Protein AF-A0A957MA57-F1 (afdb_monomer_lite)

Foldseek 3Di:
DDDDDDDDDDDDDDDDDDPPPPPVPPCQALLRLLLVLLVLLVQLLVCLVVVPLVSVVVSLVVSVVSCVVNLVVLCVAPLVLSLQLVLLSVQLVVQSPDPVRDSVSNNVSSVSNSVSSNVSSVQRVPPHPPCPPVPQQDQDLVSLLVLLVQLLVCLVVVPLVSNVVSLVSNSNRCVNPLVVCCVPPVVLSVLLSVLSSQLVCQSPDVVRNSVSNNVSSVSNNVSSVVVPPPPPCDPVVVCVVVVVLVVQLVVQLVVLCVVCVVVVNNVLNVLLVLLQVLLVVLLVVVVVVVVVVCVVQVPDDCPVVCVVVVVVVVVVVVVVVVVVVVVPPPPPVVVVCCVVCVVVCVVPPPSVVSSNSSSCSSNVD

pLDDT: mean 77.46, std 17.93, range [26.98, 97.0]

Radius of gyration: 32.51 Å; chains: 1; bounding box: 77×71×83 Å

Sequence (365 aa):
MLRRTTIALFLTLTLVLLPRAAVQAQDNGLSDQVRTMALHATEGIEAAEAQDATVIAREVLELEAYWSALEDGVRTQQPAAYLALEEAIDDLADTAAQTPLDVRAVQGAFAHVAAEVNEAAELLASAPATAAGQTDVPQTLPALLQRIDGLYEAAEAADLATSRQAVQAIVLAWPALEGDVAARAPDAYTAIEAHLGQASAAVRGQPVDWHALETSAASLRATIAPLLEVRAYTAFDAAAIILREGLEALLVVAALLTFLRRANHADKQRWVWLGAGVGVLLSIAVAVLLQAIFSQVAAGRNRELIEGVTGLVAAAMLFYVSYWLHSTASLNGWRRYIDTSTTRALARGNLIGLALLAMMAIFRE

Structure (mmCIF, N/CA/C/O backbone):
data_AF-A0A957MA57-F1
#
_entry.id   AF-A0A957MA57-F1
#
loop_
_atom_site.group_PDB
_atom_site.id
_atom_site.type_symbol
_atom_site.label_atom_id
_atom_site.label_alt_id
_atom_site.label_comp_id
_atom_site.label_asym_id
_atom_site.label_entity_id
_atom_site.label_seq_id
_atom_site.pdbx_PDB_ins_code
_atom_site.Cartn_x
_atom_site.Cartn_y
_atom_site.Cartn_z
_atom_site.occupancy
_atom_site.B_iso_or_equiv
_atom_site.auth_seq_id
_atom_site.auth_comp_id
_atom_site.auth_asym_id
_atom_site.auth_atom_id
_atom_site.pdbx_PDB_model_num
ATOM 1 N N . MET A 1 1 ? 0.199 -51.023 -38.717 1.00 37.66 1 MET A N 1
ATOM 2 C CA . MET A 1 1 ? 0.823 -50.010 -37.836 1.00 37.66 1 MET A CA 1
ATOM 3 C C . MET A 1 1 ? 0.003 -48.730 -37.986 1.00 37.66 1 MET A C 1
ATOM 5 O O . MET A 1 1 ? -0.005 -48.184 -39.074 1.00 37.66 1 MET A O 1
ATOM 9 N N . LEU A 1 2 ? -1.009 -48.507 -37.132 1.00 33.62 2 LEU A N 1
ATOM 10 C CA . LEU A 1 2 ? -0.993 -47.557 -35.992 1.00 33.62 2 LEU A CA 1
ATOM 11 C C . LEU A 1 2 ? -0.505 -46.147 -36.385 1.00 33.62 2 LEU A C 1
ATOM 13 O O . LEU A 1 2 ? 0.581 -46.044 -36.930 1.00 33.62 2 LEU A O 1
ATOM 17 N N . ARG A 1 3 ? -1.113 -45.006 -36.041 1.00 37.56 3 ARG A N 1
ATOM 18 C CA . ARG A 1 3 ? -2.370 -44.573 -35.388 1.00 37.56 3 ARG A CA 1
ATOM 19 C C . ARG A 1 3 ? -2.237 -43.030 -35.332 1.00 37.56 3 ARG A C 1
ATOM 21 O O . ARG A 1 3 ? -1.138 -42.584 -35.017 1.00 37.56 3 ARG A O 1
ATOM 28 N N . ARG A 1 4 ? -3.294 -42.249 -35.604 1.00 43.31 4 ARG A N 1
ATOM 29 C CA . ARG A 1 4 ? -3.555 -40.856 -35.127 1.00 43.31 4 ARG A CA 1
ATOM 30 C C . ARG A 1 4 ? -4.833 -40.336 -35.832 1.00 43.31 4 ARG A C 1
ATOM 32 O O . ARG A 1 4 ? -4.759 -40.016 -37.008 1.00 43.31 4 ARG A O 1
ATOM 39 N N . THR A 1 5 ? -6.064 -40.567 -35.348 1.00 43.31 5 THR A N 1
ATOM 40 C CA . THR A 1 5 ? -6.836 -39.778 -34.340 1.00 43.31 5 THR A CA 1
ATOM 41 C C . THR A 1 5 ? -6.773 -38.260 -34.603 1.00 43.31 5 THR A C 1
ATOM 43 O O . THR A 1 5 ? -5.669 -37.745 -34.699 1.00 43.31 5 THR A O 1
ATOM 46 N N . THR A 1 6 ? -7.843 -37.458 -34.707 1.00 38.38 6 THR A N 1
ATOM 47 C CA . THR A 1 6 ? -9.262 -37.611 -34.319 1.00 38.38 6 THR A CA 1
ATOM 48 C C . THR A 1 6 ? -10.071 -36.399 -34.834 1.00 38.38 6 THR A C 1
ATOM 50 O O . THR A 1 6 ? -9.676 -35.268 -34.593 1.00 38.38 6 THR A O 1
ATOM 53 N N . ILE A 1 7 ? -11.184 -36.675 -35.525 1.00 34.59 7 ILE A N 1
ATOM 54 C CA . ILE A 1 7 ? -12.553 -36.150 -35.322 1.00 34.59 7 ILE A CA 1
ATOM 55 C C . ILE A 1 7 ? -12.728 -34.629 -35.121 1.00 34.59 7 ILE A C 1
ATOM 57 O O . ILE A 1 7 ? -12.586 -34.110 -34.020 1.00 34.59 7 ILE A O 1
ATOM 61 N N . ALA A 1 8 ? -13.201 -33.962 -36.179 1.00 32.47 8 ALA A N 1
ATOM 62 C CA . ALA A 1 8 ? -14.018 -32.755 -36.096 1.00 32.47 8 ALA A CA 1
ATOM 63 C C . ALA A 1 8 ? -15.496 -33.182 -36.037 1.00 32.47 8 ALA A C 1
ATOM 65 O O . ALA A 1 8 ? -15.971 -33.850 -36.957 1.00 32.47 8 ALA A O 1
ATOM 66 N N . LEU A 1 9 ? -16.219 -32.832 -34.971 1.00 32.66 9 LEU A N 1
ATOM 67 C CA . LEU A 1 9 ? -17.674 -32.970 -34.925 1.00 32.66 9 LEU A CA 1
ATOM 68 C C . LEU A 1 9 ? -18.302 -31.797 -34.168 1.00 32.66 9 LEU A C 1
ATOM 70 O O . LEU A 1 9 ? -17.869 -31.422 -33.083 1.00 32.66 9 LEU A O 1
ATOM 74 N N . PHE A 1 10 ? -19.321 -31.253 -34.822 1.00 34.00 10 PHE A N 1
ATOM 75 C CA . PHE A 1 10 ? -20.298 -30.263 -34.396 1.00 34.00 10 PHE A CA 1
ATOM 76 C C . PHE A 1 10 ? -20.760 -30.381 -32.939 1.00 34.00 10 PHE A C 1
ATOM 78 O O . PHE A 1 10 ? -21.157 -31.457 -32.497 1.00 34.00 10 PHE A O 1
ATOM 85 N N . LEU A 1 11 ? -20.885 -29.230 -32.272 1.00 26.98 11 LEU A N 1
ATOM 86 C CA . LEU A 1 11 ? -21.896 -29.033 -31.235 1.00 26.98 11 LEU A CA 1
ATOM 87 C C . LEU A 1 11 ? -22.316 -27.558 -31.185 1.00 26.98 11 LEU A C 1
ATOM 89 O O . LEU A 1 11 ? -21.779 -26.733 -30.456 1.00 26.98 11 LEU A O 1
ATOM 93 N N . THR A 1 12 ? -23.294 -27.236 -32.028 1.00 33.59 12 THR A N 1
ATOM 94 C CA . THR A 1 12 ? -24.209 -26.113 -31.835 1.00 33.59 12 THR A CA 1
ATOM 95 C C . THR A 1 12 ? -25.084 -26.435 -30.626 1.00 33.59 12 THR A C 1
ATOM 97 O O . THR A 1 12 ? -25.959 -27.295 -30.724 1.00 33.59 12 THR A O 1
ATOM 100 N N . LEU A 1 13 ? -24.852 -25.771 -29.495 1.00 31.25 13 LEU A N 1
ATOM 101 C CA . LEU A 1 13 ? -25.776 -25.795 -28.365 1.00 31.25 13 LEU A CA 1
ATOM 102 C C . LEU A 1 13 ? -26.466 -24.434 -28.269 1.00 31.25 13 LEU A C 1
ATOM 104 O O . LEU A 1 13 ? -25.947 -23.472 -27.714 1.00 31.25 13 LEU A O 1
ATOM 108 N N . THR A 1 14 ? -27.657 -24.378 -28.856 1.00 35.06 14 THR A N 1
ATOM 109 C CA . THR A 1 14 ? -28.718 -23.430 -28.523 1.00 35.06 14 THR A CA 1
ATOM 110 C C . THR A 1 14 ? -29.036 -23.532 -27.033 1.00 35.06 14 THR A C 1
ATOM 112 O O . THR A 1 14 ? -29.676 -24.494 -26.610 1.00 35.06 14 THR A O 1
ATOM 115 N N . LEU A 1 15 ? -28.626 -22.535 -26.248 1.00 30.52 15 LEU A N 1
ATOM 116 C CA . LEU A 1 15 ? -29.140 -22.325 -24.899 1.00 30.52 15 LEU A CA 1
ATOM 117 C C . LEU A 1 15 ? -30.180 -21.198 -24.940 1.00 30.52 15 LEU A C 1
ATOM 119 O O . LEU A 1 15 ? -29.859 -20.015 -24.945 1.00 30.52 15 LEU A O 1
ATOM 123 N N . VAL A 1 16 ? -31.427 -21.642 -25.102 1.00 37.28 16 VAL A N 1
ATOM 124 C CA . VAL A 1 16 ? -32.691 -21.096 -24.587 1.00 37.28 16 VAL A CA 1
ATOM 125 C C . VAL A 1 16 ? -32.652 -19.633 -24.112 1.00 37.28 16 VAL A C 1
ATOM 127 O O . VAL A 1 16 ? -32.158 -19.325 -23.029 1.00 37.28 16 VAL A O 1
ATOM 130 N N . LEU A 1 17 ? -33.304 -18.755 -24.889 1.00 34.84 17 LEU A N 1
ATOM 131 C CA . LEU A 1 17 ? -33.905 -17.521 -24.381 1.00 34.84 17 LEU A CA 1
ATOM 132 C C . LEU A 1 17 ? -34.898 -17.888 -23.267 1.00 34.84 17 LEU A C 1
ATOM 134 O O . LEU A 1 17 ? -36.033 -18.275 -23.544 1.00 34.84 17 LEU A O 1
ATOM 138 N N . LEU A 1 18 ? -34.484 -17.754 -22.012 1.00 32.62 18 LEU A N 1
ATOM 139 C CA . LEU A 1 18 ? -35.426 -17.545 -20.920 1.00 32.62 18 LEU A CA 1
ATOM 140 C C . LEU A 1 18 ? -35.835 -16.066 -20.934 1.00 32.62 18 LEU A C 1
ATOM 142 O O . LEU A 1 18 ? -34.971 -15.202 -21.123 1.00 32.62 18 LEU A O 1
ATOM 146 N N . PRO A 1 19 ? -37.123 -15.739 -20.742 1.00 32.56 19 PRO A N 1
ATOM 147 C CA . PRO A 1 19 ? -37.515 -14.364 -20.512 1.00 32.56 19 PRO A CA 1
ATOM 148 C C . PRO A 1 19 ? -36.828 -13.924 -19.219 1.00 32.56 19 PRO A C 1
ATOM 150 O O . PRO A 1 19 ? -37.101 -14.464 -18.148 1.00 32.56 19 PRO A O 1
ATOM 153 N N . ARG A 1 20 ? -35.910 -12.956 -19.317 1.00 33.97 20 ARG A N 1
ATOM 154 C CA . ARG A 1 20 ? -35.499 -12.175 -18.152 1.00 33.97 20 ARG A CA 1
ATOM 155 C C . ARG A 1 20 ? -36.756 -11.457 -17.681 1.00 33.97 20 ARG A C 1
ATOM 157 O O . ARG A 1 20 ? -37.100 -10.404 -18.210 1.00 33.97 20 ARG A O 1
ATOM 164 N N . ALA A 1 21 ? -37.465 -12.051 -16.725 1.00 30.83 21 ALA A N 1
ATOM 165 C CA . ALA A 1 21 ? -38.259 -11.260 -15.813 1.00 30.83 21 ALA A CA 1
ATOM 166 C C . ALA A 1 21 ? -37.270 -10.250 -15.237 1.00 30.83 21 ALA A C 1
ATOM 168 O O . ALA A 1 21 ? -36.340 -10.620 -14.521 1.00 30.83 21 ALA A O 1
ATOM 169 N N . ALA A 1 22 ? -37.397 -8.998 -15.665 1.00 33.47 22 ALA A N 1
ATOM 170 C CA . ALA A 1 22 ? -36.798 -7.886 -14.970 1.00 33.47 22 ALA A CA 1
ATOM 171 C C . ALA A 1 22 ? -37.464 -7.865 -13.594 1.00 33.47 22 ALA A C 1
ATOM 173 O O . ALA A 1 22 ? -38.470 -7.196 -13.385 1.00 33.47 22 ALA A O 1
ATOM 174 N N . VAL A 1 23 ? -36.938 -8.665 -12.666 1.00 34.09 23 VAL A N 1
ATOM 175 C CA . VAL A 1 23 ? -36.977 -8.277 -11.269 1.00 34.09 23 VAL A CA 1
ATOM 176 C C . VAL A 1 23 ? -36.181 -6.987 -11.277 1.00 34.09 23 VAL A C 1
ATOM 178 O O . VAL A 1 23 ? -34.975 -6.991 -11.519 1.00 34.09 23 VAL A O 1
ATOM 181 N N . GLN A 1 24 ? -36.896 -5.872 -11.175 1.00 31.20 24 GLN A N 1
ATOM 182 C CA . GLN A 1 24 ? -36.313 -4.622 -10.735 1.00 31.20 24 GLN A CA 1
ATOM 183 C C . GLN A 1 24 ? -35.726 -4.941 -9.361 1.00 31.20 24 GLN A C 1
ATOM 185 O O . GLN A 1 24 ? -36.437 -4.907 -8.361 1.00 31.20 24 GLN A O 1
ATOM 190 N N . ALA A 1 25 ? -34.466 -5.382 -9.329 1.00 32.94 25 ALA A N 1
ATOM 191 C CA . ALA A 1 25 ? -33.675 -5.310 -8.123 1.00 32.94 25 ALA A CA 1
ATOM 192 C C . ALA A 1 25 ? -33.688 -3.826 -7.786 1.00 32.94 25 ALA A C 1
ATOM 194 O O . ALA A 1 25 ? -33.246 -2.992 -8.576 1.00 32.94 25 ALA A O 1
ATOM 195 N N . GLN A 1 26 ? -34.372 -3.495 -6.702 1.00 33.91 26 GLN A N 1
ATOM 196 C CA . GLN A 1 26 ? -34.304 -2.174 -6.132 1.00 33.91 26 GLN A CA 1
ATOM 197 C C . GLN A 1 26 ? -32.817 -1.953 -5.850 1.00 33.91 26 GLN A C 1
ATOM 199 O O . GLN A 1 26 ? -32.232 -2.727 -5.094 1.00 33.91 26 GLN A O 1
ATOM 204 N N . ASP A 1 27 ? -32.183 -1.014 -6.559 1.00 38.75 27 ASP A N 1
ATOM 205 C CA . ASP A 1 27 ? -30.810 -0.587 -6.280 1.00 38.75 27 ASP A CA 1
ATOM 206 C C . ASP A 1 27 ? -30.832 0.057 -4.889 1.00 38.75 27 ASP A C 1
ATOM 208 O O . ASP A 1 27 ? -30.963 1.272 -4.736 1.00 38.75 27 ASP A O 1
ATOM 212 N N . ASN A 1 28 ? -30.823 -0.783 -3.858 1.00 58.09 28 ASN A N 1
ATOM 213 C CA . ASN A 1 28 ? -30.713 -0.376 -2.473 1.00 58.09 28 ASN A CA 1
ATOM 214 C C . ASN A 1 28 ? -29.336 0.279 -2.347 1.00 58.09 28 ASN A C 1
ATOM 216 O O . ASN A 1 28 ? -28.323 -0.344 -2.676 1.00 58.09 28 ASN A O 1
ATOM 220 N N . GLY A 1 29 ? -29.295 1.555 -1.955 1.00 79.12 29 GLY A N 1
ATOM 221 C CA . GLY A 1 29 ? -28.038 2.288 -1.799 1.00 79.12 29 GLY A CA 1
ATOM 222 C C . GLY A 1 29 ? -27.111 1.590 -0.801 1.00 79.12 29 GLY A C 1
ATOM 223 O O . GLY A 1 29 ? -27.560 0.771 -0.002 1.00 79.12 29 GLY A O 1
ATOM 224 N N . LEU A 1 30 ? -25.814 1.915 -0.819 1.00 84.06 30 LEU A N 1
ATOM 225 C CA . LEU A 1 30 ? -24.828 1.297 0.082 1.00 84.06 30 LEU A CA 1
ATOM 226 C C . LEU A 1 30 ? -25.265 1.352 1.563 1.00 84.06 30 LEU A C 1
ATOM 228 O O . LEU A 1 30 ? -25.055 0.392 2.293 1.00 84.06 30 LEU A O 1
ATOM 232 N N . SER A 1 31 ? -25.953 2.420 1.985 1.00 86.50 31 SER A N 1
ATOM 233 C CA . SER A 1 31 ? -26.557 2.539 3.321 1.00 86.50 31 SER A CA 1
ATOM 234 C C . SER A 1 31 ? -27.571 1.437 3.646 1.00 86.50 31 SER A C 1
ATOM 236 O O . SER A 1 31 ? -27.587 0.922 4.760 1.00 86.50 31 SER A O 1
ATOM 238 N N . ASP A 1 32 ? -28.423 1.071 2.689 1.00 86.06 32 ASP A N 1
ATOM 239 C CA . ASP A 1 32 ? -29.456 0.045 2.863 1.00 86.06 32 ASP A CA 1
ATOM 240 C C . ASP A 1 32 ? -28.842 -1.360 2.832 1.00 86.06 32 ASP A C 1
ATOM 242 O O . ASP A 1 32 ? -29.288 -2.256 3.551 1.00 86.06 32 ASP A O 1
ATOM 246 N N . GLN A 1 33 ? -27.785 -1.543 2.033 1.00 89.56 33 GLN A N 1
ATOM 247 C CA . GLN A 1 33 ? -27.014 -2.786 2.007 1.00 89.56 33 GLN A CA 1
ATOM 248 C C . GLN A 1 33 ? -26.315 -3.020 3.351 1.00 89.56 33 GLN A C 1
ATOM 250 O O . GLN A 1 33 ? -26.487 -4.085 3.936 1.00 89.56 33 GLN A O 1
ATOM 255 N N . VAL A 1 34 ? -25.639 -2.002 3.900 1.00 89.94 34 VAL A N 1
ATOM 256 C CA . VAL A 1 34 ? -25.022 -2.070 5.237 1.00 89.94 34 VAL A CA 1
ATOM 257 C C . VAL A 1 34 ? -26.075 -2.341 6.310 1.00 89.94 34 VAL A C 1
ATOM 259 O O . VAL A 1 34 ? -25.906 -3.248 7.116 1.00 89.94 34 VAL A O 1
ATOM 262 N N . ARG A 1 35 ? -27.226 -1.657 6.273 1.00 90.75 35 ARG A N 1
ATOM 263 C CA . ARG A 1 35 ? -28.320 -1.866 7.243 1.00 90.75 35 ARG A CA 1
ATOM 264 C C . ARG A 1 35 ? -28.845 -3.308 7.276 1.00 90.75 35 ARG A C 1
ATOM 266 O O . ARG A 1 35 ? -29.376 -3.733 8.297 1.00 90.75 35 ARG A O 1
ATOM 273 N N . THR A 1 36 ? -28.681 -4.071 6.195 1.00 88.94 36 THR A N 1
ATOM 274 C CA . THR A 1 36 ? -29.081 -5.487 6.146 1.00 88.94 36 THR A CA 1
ATOM 275 C C . THR A 1 36 ? -28.235 -6.351 7.091 1.00 88.94 36 THR A C 1
ATOM 277 O O . THR A 1 36 ? -28.752 -7.311 7.653 1.00 88.94 36 THR A O 1
ATOM 280 N N . MET A 1 37 ? -26.984 -5.971 7.371 1.00 92.25 37 MET A N 1
ATOM 281 C CA . MET A 1 37 ? -26.120 -6.682 8.326 1.00 92.25 37 MET A CA 1
ATOM 282 C C . MET A 1 37 ? -26.657 -6.632 9.766 1.00 92.25 37 MET A C 1
ATOM 284 O O . MET A 1 37 ? -26.433 -7.558 10.541 1.00 92.25 37 MET A O 1
ATOM 288 N N . ALA A 1 38 ? -27.427 -5.597 10.128 1.00 88.19 38 ALA A N 1
ATOM 289 C CA . ALA A 1 38 ? -28.010 -5.480 11.466 1.00 88.19 38 ALA A CA 1
ATOM 290 C C . ALA A 1 38 ? -29.013 -6.607 11.763 1.00 88.19 38 ALA A C 1
ATOM 292 O O . ALA A 1 38 ? -29.229 -6.942 12.929 1.00 88.19 38 ALA A O 1
ATOM 293 N N . LEU A 1 39 ? -29.607 -7.205 10.721 1.00 88.44 39 LEU A N 1
ATOM 294 C CA . LEU A 1 39 ? -30.473 -8.372 10.863 1.00 88.44 39 LEU A CA 1
ATOM 295 C C . LEU A 1 39 ? -29.680 -9.567 11.400 1.00 88.44 39 LEU A C 1
ATOM 297 O O . LEU A 1 39 ? -30.039 -10.091 12.448 1.00 88.44 39 LEU A O 1
ATOM 301 N N . HIS A 1 40 ? -28.569 -9.920 10.749 1.00 89.12 40 HIS A N 1
ATOM 302 C CA . HIS A 1 40 ? -27.690 -11.015 11.176 1.00 89.12 40 HIS A CA 1
ATOM 303 C C . HIS A 1 40 ? -27.131 -10.791 12.581 1.00 89.12 40 HIS A C 1
ATOM 305 O O . HIS A 1 40 ? -27.115 -11.701 13.406 1.00 89.12 40 HIS A O 1
ATOM 311 N N . ALA A 1 41 ? -26.751 -9.551 12.902 1.00 90.50 41 ALA A N 1
ATOM 312 C CA . ALA A 1 41 ? -26.318 -9.216 14.253 1.00 90.50 41 ALA A CA 1
ATOM 313 C C . ALA A 1 41 ? -27.436 -9.446 15.289 1.00 90.50 41 ALA A C 1
ATOM 315 O O . ALA A 1 41 ? -27.185 -9.999 16.356 1.00 90.50 41 ALA A O 1
ATOM 316 N N . THR A 1 42 ? -28.683 -9.090 14.967 1.00 91.25 42 THR A N 1
ATOM 317 C CA . THR A 1 42 ? -29.834 -9.312 15.859 1.00 91.25 42 THR A CA 1
ATOM 318 C C . THR A 1 42 ? -30.161 -10.801 16.010 1.00 91.25 42 THR A C 1
ATOM 320 O O . THR A 1 42 ? -30.361 -11.268 17.130 1.00 91.25 42 THR A O 1
ATOM 323 N N . GLU A 1 43 ? -30.153 -11.564 14.915 1.00 90.12 43 GLU A N 1
ATOM 324 C CA . GLU A 1 43 ? -30.344 -13.022 14.939 1.00 90.12 43 GLU A CA 1
ATOM 325 C C . GLU A 1 43 ? -29.239 -13.719 15.753 1.00 90.12 43 GLU A C 1
ATOM 327 O O . GLU A 1 43 ? -29.514 -14.650 16.512 1.00 90.12 43 GLU A O 1
ATOM 332 N N . GLY A 1 44 ? -28.005 -13.213 15.687 1.00 90.12 44 GLY A N 1
ATOM 333 C CA . GLY A 1 44 ? -26.884 -13.661 16.511 1.00 90.12 44 GLY A CA 1
ATOM 334 C C . GLY A 1 44 ? -27.085 -13.412 18.010 1.00 90.12 44 GLY A C 1
ATOM 335 O O . GLY A 1 44 ? -26.780 -14.287 18.826 1.00 90.12 44 GLY A O 1
ATOM 336 N N . ILE A 1 45 ? -27.658 -12.262 18.393 1.00 90.81 45 ILE A N 1
ATOM 337 C CA . ILE A 1 45 ? -28.028 -11.967 19.792 1.00 90.81 45 ILE A CA 1
ATOM 338 C C . ILE A 1 45 ? -29.056 -12.986 20.292 1.00 90.81 45 ILE A C 1
ATOM 340 O O . ILE A 1 45 ? -28.861 -13.580 21.356 1.00 90.81 45 ILE A O 1
ATOM 344 N N . GLU A 1 46 ? -30.120 -13.227 19.519 1.00 91.94 46 GLU A N 1
A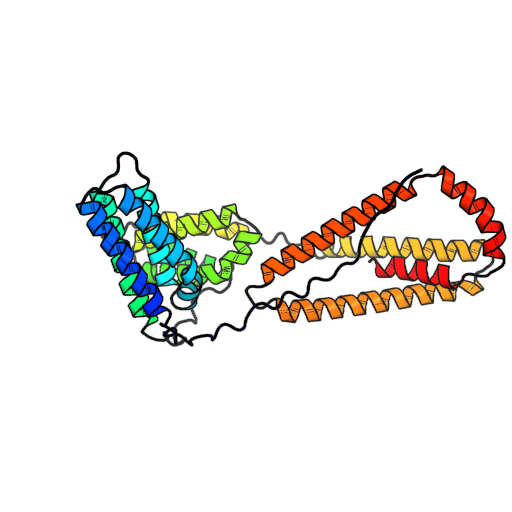TOM 345 C CA . GLU A 1 46 ? -31.172 -14.194 19.866 1.00 91.94 46 GLU A CA 1
ATOM 346 C C . GLU A 1 46 ? -30.617 -15.623 19.973 1.00 91.94 46 GLU A C 1
ATOM 348 O O . GLU A 1 46 ? -30.928 -16.359 20.913 1.00 91.94 46 GLU A O 1
ATOM 353 N N . ALA A 1 47 ? -29.736 -16.014 19.050 1.00 90.88 47 ALA A N 1
ATOM 354 C CA . ALA A 1 47 ? -29.062 -17.307 19.077 1.00 90.88 47 ALA A CA 1
ATOM 355 C C . ALA A 1 47 ? -28.192 -17.480 20.326 1.00 90.88 47 ALA A C 1
ATOM 357 O O . ALA A 1 47 ? -28.186 -18.548 20.948 1.00 90.88 47 ALA A O 1
ATOM 358 N N . ALA A 1 48 ? -27.491 -16.423 20.733 1.00 89.81 48 ALA A N 1
ATOM 359 C CA . ALA A 1 48 ? -26.715 -16.428 21.957 1.00 89.81 48 ALA A CA 1
ATOM 360 C C . ALA A 1 48 ? -27.616 -16.493 23.203 1.00 89.81 48 ALA A C 1
ATOM 362 O O . ALA A 1 48 ? -27.326 -17.263 24.117 1.00 89.81 48 ALA A O 1
ATOM 363 N N . GLU A 1 49 ? -28.766 -15.810 23.227 1.00 90.06 49 GLU A N 1
ATOM 364 C CA . GLU A 1 49 ? -29.772 -15.987 24.293 1.00 90.06 49 GLU A CA 1
ATOM 365 C C . GLU A 1 49 ? -30.281 -17.431 24.391 1.00 90.06 49 GLU A C 1
ATOM 367 O O . GLU A 1 49 ? -30.431 -17.967 25.493 1.00 90.06 49 GLU A O 1
ATOM 372 N N . ALA A 1 50 ? -30.482 -18.083 23.245 1.00 91.50 50 ALA A N 1
ATOM 373 C CA . ALA A 1 50 ? -30.886 -19.482 23.153 1.00 91.50 50 ALA A CA 1
ATOM 374 C C . ALA A 1 50 ? -29.745 -20.485 23.427 1.00 91.50 50 ALA A C 1
ATOM 376 O O . ALA A 1 50 ? -30.005 -21.686 23.513 1.00 91.50 50 ALA A O 1
ATOM 377 N N . GLN A 1 51 ? -28.503 -20.011 23.589 1.00 89.94 51 GLN A N 1
ATOM 378 C CA . GLN A 1 51 ? -27.288 -20.827 23.707 1.00 89.94 51 GLN A CA 1
ATOM 379 C C . GLN A 1 51 ? -27.066 -21.774 22.514 1.00 89.94 51 GLN A C 1
ATOM 381 O O . GLN A 1 51 ? -26.504 -22.863 22.665 1.00 89.94 51 GLN A O 1
ATOM 386 N N . ASP A 1 52 ? -27.493 -21.367 21.317 1.00 90.69 52 ASP A N 1
ATOM 387 C CA . ASP A 1 52 ? -27.330 -22.152 20.097 1.00 90.69 52 ASP A CA 1
ATOM 388 C C . ASP A 1 52 ? -26.001 -21.824 19.407 1.00 90.69 52 ASP A C 1
ATOM 390 O O . ASP A 1 52 ? -25.901 -20.949 18.547 1.00 90.69 52 ASP A O 1
ATOM 394 N N . ALA A 1 53 ? -24.960 -22.576 19.768 1.00 87.00 53 ALA A N 1
ATOM 395 C CA . ALA A 1 53 ? -23.625 -22.420 19.196 1.00 87.00 53 ALA A CA 1
ATOM 396 C C . ALA A 1 53 ? -23.577 -22.616 17.669 1.00 87.00 53 ALA A C 1
ATOM 398 O O . ALA A 1 53 ? -22.688 -22.075 17.014 1.00 87.00 53 ALA A O 1
ATOM 399 N N . THR A 1 54 ? -24.508 -23.383 17.088 1.00 89.75 54 THR A N 1
ATOM 400 C CA . THR A 1 54 ? -24.517 -23.618 15.637 1.00 89.75 54 THR A CA 1
ATOM 401 C C . THR A 1 54 ? -25.035 -22.410 14.876 1.00 89.75 54 THR A C 1
ATOM 403 O O . THR A 1 54 ? -24.476 -22.059 13.838 1.00 89.75 54 THR A O 1
ATOM 406 N N . VAL A 1 55 ? -26.060 -21.751 15.416 1.00 91.06 55 VAL A N 1
ATOM 407 C CA . VAL A 1 55 ? -26.611 -20.529 14.829 1.00 91.06 55 VAL A CA 1
ATOM 408 C C . VAL A 1 55 ? -25.652 -19.361 15.042 1.00 91.06 55 VAL A C 1
ATOM 410 O O . VAL A 1 55 ? -25.380 -18.653 14.083 1.00 91.06 55 VAL A O 1
ATOM 413 N N . ILE A 1 56 ? -25.034 -19.228 16.223 1.00 89.75 56 ILE A N 1
ATOM 414 C CA . ILE A 1 56 ? -23.983 -18.221 16.473 1.00 89.75 56 ILE A CA 1
ATOM 415 C C . ILE A 1 56 ? -22.883 -18.306 15.408 1.00 89.75 56 ILE A C 1
ATOM 417 O O . ILE A 1 56 ? -22.573 -17.311 14.762 1.00 89.75 56 ILE A O 1
ATOM 421 N N . ALA A 1 57 ? -22.321 -19.499 15.187 1.00 89.50 57 ALA A N 1
ATOM 422 C CA . ALA A 1 57 ? -21.250 -19.684 14.209 1.00 89.50 57 ALA A CA 1
ATOM 423 C C . ALA A 1 57 ? -21.698 -19.371 12.772 1.00 89.50 57 ALA A C 1
ATOM 425 O O . ALA A 1 57 ? -20.907 -18.868 11.978 1.00 89.50 57 AL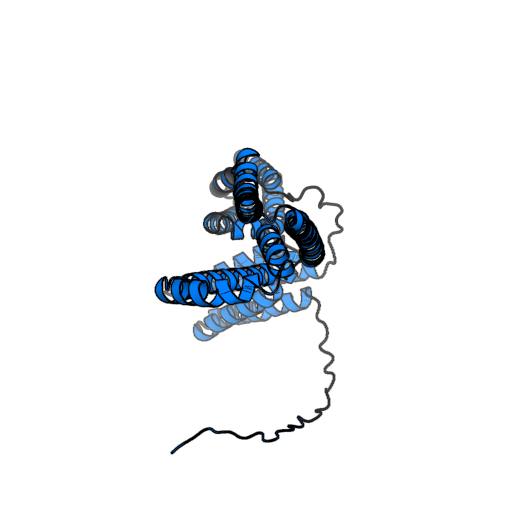A A O 1
ATOM 426 N N . ARG A 1 58 ? -22.961 -19.659 12.429 1.00 92.44 58 ARG A N 1
ATOM 427 C CA . ARG A 1 58 ? -23.527 -19.304 11.124 1.00 92.44 58 ARG A CA 1
ATOM 428 C C . ARG A 1 58 ? -23.625 -17.789 10.954 1.00 92.44 58 ARG A C 1
ATOM 430 O O . ARG A 1 58 ? -23.174 -17.293 9.931 1.00 92.44 58 ARG A O 1
ATOM 437 N N . GLU A 1 59 ? -24.176 -17.077 11.935 1.00 92.00 59 GLU A N 1
ATOM 438 C CA . GLU A 1 59 ? -24.366 -15.624 11.830 1.00 92.00 59 GLU A CA 1
ATOM 439 C C . GLU A 1 59 ? -23.036 -14.868 11.748 1.00 92.00 59 GLU A C 1
ATOM 441 O O . GLU A 1 59 ? -22.938 -13.903 10.997 1.00 92.00 59 GLU A O 1
ATOM 446 N N . VAL A 1 60 ? -21.989 -15.332 12.444 1.00 91.19 60 VAL A N 1
ATOM 447 C CA . VAL A 1 60 ? -20.631 -14.767 12.304 1.00 91.19 60 VAL A CA 1
ATOM 448 C C . VAL A 1 60 ? -20.129 -14.900 10.862 1.00 91.19 60 VAL A C 1
ATOM 450 O O . VAL A 1 60 ? -19.729 -13.909 10.258 1.00 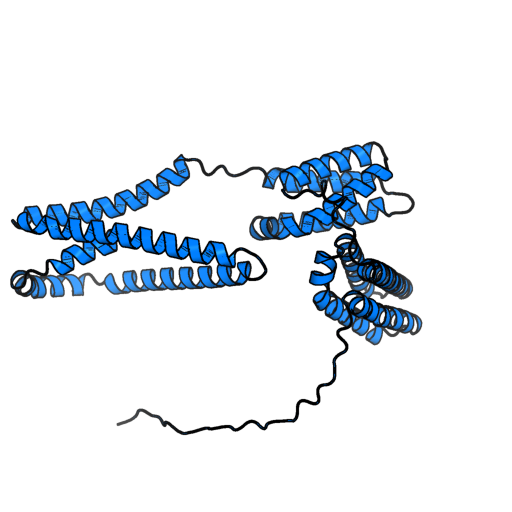91.19 60 VAL A O 1
ATOM 453 N N . LEU A 1 61 ? -20.220 -16.098 10.275 1.00 90.06 61 LEU A N 1
ATOM 454 C CA . LEU A 1 61 ? -19.781 -16.337 8.895 1.00 90.06 61 LEU A CA 1
ATOM 455 C C . LEU A 1 61 ? -20.592 -15.535 7.870 1.00 90.06 61 LEU A C 1
ATOM 457 O O . LEU A 1 61 ? -20.048 -15.078 6.864 1.00 90.06 61 LEU A O 1
ATOM 461 N N . GLU A 1 62 ? -21.900 -15.391 8.087 1.00 89.38 62 GLU A N 1
ATOM 462 C CA . GLU A 1 62 ? -22.749 -14.588 7.209 1.00 89.38 62 GLU A CA 1
ATOM 463 C C . GLU A 1 62 ? -22.392 -13.100 7.316 1.00 89.38 62 GLU A C 1
ATOM 465 O O . GLU A 1 62 ? -22.240 -12.451 6.280 1.00 89.38 62 GLU A O 1
ATOM 470 N N . LEU A 1 63 ? -22.159 -12.576 8.524 1.00 90.88 63 LEU A N 1
ATOM 471 C CA . LEU A 1 63 ? -21.700 -11.199 8.732 1.00 90.88 63 LEU A CA 1
ATOM 472 C C . LEU A 1 63 ? -20.377 -10.909 8.017 1.00 90.88 63 LEU A C 1
ATOM 474 O O . LEU A 1 63 ? -20.314 -9.929 7.276 1.00 90.88 63 LEU A O 1
ATOM 478 N N . GLU A 1 64 ? -19.362 -11.763 8.171 1.00 86.19 64 GLU A N 1
ATOM 479 C CA . GLU A 1 64 ? -18.073 -11.628 7.473 1.00 86.19 64 GLU A CA 1
ATOM 480 C C . GLU A 1 64 ? -18.251 -11.636 5.946 1.00 86.19 64 GLU A C 1
ATOM 482 O O . GLU A 1 64 ? -17.669 -10.820 5.227 1.00 86.19 64 GLU A O 1
ATOM 487 N N . ALA A 1 65 ? -19.101 -12.529 5.428 1.00 84.06 65 ALA A N 1
ATOM 488 C CA . ALA A 1 65 ? -19.356 -12.633 3.995 1.00 84.06 65 ALA A CA 1
ATOM 489 C C . ALA A 1 65 ? -20.074 -11.395 3.431 1.00 84.06 65 ALA A C 1
ATOM 491 O O . ALA A 1 65 ? -19.727 -10.922 2.345 1.00 84.06 65 ALA A O 1
ATOM 492 N N . TYR A 1 66 ? -21.068 -10.862 4.150 1.00 87.38 66 TYR A N 1
ATOM 493 C CA . TYR A 1 66 ? -21.732 -9.614 3.771 1.00 87.38 66 TYR A CA 1
ATOM 494 C C . TYR A 1 66 ? -20.777 -8.429 3.860 1.00 87.38 66 TYR A C 1
ATOM 496 O O . TYR A 1 66 ? -20.751 -7.602 2.949 1.00 87.38 66 TYR A O 1
ATOM 504 N N . TRP A 1 67 ? -19.981 -8.361 4.924 1.00 90.12 67 TRP A N 1
ATOM 505 C CA . TRP A 1 67 ? -19.025 -7.287 5.132 1.00 90.12 67 TRP A CA 1
ATOM 506 C C . TRP A 1 67 ? -17.981 -7.224 4.023 1.00 90.12 67 TRP A C 1
ATOM 508 O O . TRP A 1 67 ? -17.841 -6.180 3.391 1.00 90.12 67 TRP A O 1
ATOM 518 N N . SER A 1 68 ? -17.367 -8.357 3.676 1.00 81.00 68 SER A N 1
ATOM 519 C CA . SER A 1 68 ? -16.375 -8.445 2.598 1.00 81.00 68 SER A CA 1
ATOM 520 C C . SER A 1 68 ? -16.905 -7.950 1.243 1.00 81.00 68 SER A C 1
ATOM 522 O O . SER A 1 68 ? -16.168 -7.397 0.426 1.00 81.00 68 SER A O 1
ATOM 524 N N . ALA A 1 69 ? -18.209 -8.095 0.984 1.00 82.94 69 ALA A N 1
ATOM 525 C CA . ALA A 1 69 ? -18.828 -7.581 -0.238 1.00 82.94 69 ALA A CA 1
ATOM 526 C C . ALA A 1 69 ? -19.033 -6.052 -0.230 1.00 82.94 69 ALA A C 1
ATOM 528 O O . ALA A 1 69 ? -19.153 -5.444 -1.298 1.00 82.94 69 ALA A O 1
ATOM 529 N N . LEU A 1 70 ? -19.107 -5.434 0.951 1.00 87.69 70 LEU A N 1
ATOM 530 C CA . LEU A 1 70 ? -19.456 -4.024 1.149 1.00 87.69 70 LEU A CA 1
ATOM 531 C C . LEU A 1 70 ? -18.264 -3.153 1.565 1.00 87.69 70 LEU A C 1
ATOM 533 O O . LEU A 1 70 ? -18.302 -1.940 1.326 1.00 87.69 70 LEU A O 1
ATOM 537 N N . GLU A 1 71 ? -17.220 -3.752 2.143 1.00 79.50 71 GLU A N 1
ATOM 538 C CA . GLU A 1 71 ? -16.104 -3.076 2.811 1.00 79.50 71 GLU A CA 1
ATOM 539 C C . GLU A 1 71 ? -15.475 -1.982 1.942 1.00 79.50 71 GLU A C 1
ATOM 541 O O . GLU A 1 71 ? -15.289 -0.859 2.398 1.00 79.50 71 GLU A O 1
ATOM 546 N N . ASP A 1 72 ? -15.259 -2.249 0.652 1.00 74.38 72 ASP A N 1
ATOM 547 C CA . ASP A 1 72 ? -14.657 -1.316 -0.302 1.00 74.38 72 ASP A CA 1
ATOM 548 C C . ASP A 1 72 ? -15.497 -0.042 -0.459 1.00 74.38 72 ASP A C 1
ATOM 550 O O . ASP A 1 72 ? -14.985 1.081 -0.545 1.00 74.38 72 ASP A O 1
ATOM 554 N N . GLY A 1 73 ? -16.818 -0.222 -0.541 1.00 76.25 73 GLY A N 1
ATOM 555 C CA . GLY A 1 73 ? -17.771 0.863 -0.716 1.00 76.25 73 GLY A CA 1
ATOM 556 C C . GLY A 1 73 ? -17.837 1.733 0.530 1.00 76.25 73 GLY A C 1
ATOM 557 O O . GLY A 1 73 ? -17.823 2.964 0.422 1.00 76.25 73 GLY A O 1
ATOM 558 N N . VAL A 1 74 ? -17.870 1.095 1.704 1.00 79.12 74 VAL A N 1
ATOM 559 C CA . VAL A 1 74 ? -17.886 1.787 2.997 1.00 79.12 74 VAL A CA 1
ATOM 560 C C . VAL A 1 74 ? -16.556 2.498 3.225 1.00 79.12 74 VAL A C 1
ATOM 562 O O . VAL A 1 74 ? -16.565 3.693 3.505 1.00 79.12 74 VAL A O 1
ATOM 565 N N . ARG A 1 75 ? -15.422 1.836 2.975 1.00 78.75 75 ARG A N 1
ATOM 566 C CA . ARG A 1 75 ? -14.065 2.403 3.050 1.00 78.75 75 ARG A CA 1
ATOM 567 C C . ARG A 1 75 ? -13.922 3.646 2.183 1.00 78.75 75 ARG A C 1
ATOM 569 O O . ARG A 1 75 ? -13.326 4.627 2.608 1.00 78.75 75 ARG A O 1
ATOM 576 N N . THR A 1 76 ? -14.511 3.636 0.990 1.00 69.94 76 THR A N 1
ATOM 577 C CA . THR A 1 76 ? -14.440 4.773 0.062 1.00 69.94 76 THR A CA 1
ATOM 578 C C . THR A 1 76 ? -15.273 5.972 0.527 1.00 69.94 76 THR A C 1
ATOM 580 O O . THR A 1 76 ? -14.855 7.116 0.347 1.00 69.94 76 THR A O 1
ATOM 583 N N . GLN A 1 77 ? -16.466 5.743 1.084 1.00 75.06 77 GLN A N 1
ATOM 584 C CA . GLN A 1 77 ? -17.409 6.823 1.412 1.00 75.06 77 GLN A CA 1
ATOM 585 C C . GLN A 1 77 ? -17.298 7.310 2.860 1.00 75.06 77 GLN A C 1
ATOM 587 O O . GLN A 1 77 ? -17.452 8.502 3.118 1.00 75.06 77 GLN A O 1
ATOM 592 N N . GLN A 1 78 ? -17.049 6.395 3.792 1.00 74.56 78 GLN A N 1
ATOM 593 C CA . GLN A 1 78 ? -17.009 6.621 5.234 1.00 74.56 78 GLN A CA 1
ATOM 594 C C . GLN A 1 78 ? -15.877 5.785 5.867 1.00 74.56 78 GLN A C 1
ATOM 596 O O . GLN A 1 78 ? -16.148 4.783 6.529 1.00 74.56 78 GLN A O 1
ATOM 601 N N . PRO A 1 79 ? -14.595 6.176 5.717 1.00 69.44 79 PRO A N 1
ATOM 602 C CA . PRO A 1 79 ? -13.489 5.330 6.172 1.00 69.44 79 PRO A CA 1
ATOM 603 C C . PRO A 1 79 ? -13.422 5.166 7.703 1.00 69.44 79 PRO A C 1
ATOM 605 O O . PRO A 1 79 ? -12.933 4.153 8.189 1.00 69.44 79 PRO A O 1
ATOM 608 N N . ALA A 1 80 ? -13.968 6.115 8.474 1.00 69.88 80 ALA A N 1
ATOM 609 C CA . ALA A 1 80 ? -14.113 5.958 9.924 1.00 69.88 80 ALA A CA 1
ATOM 610 C C . ALA A 1 80 ? -15.133 4.865 10.294 1.00 69.88 80 ALA A C 1
ATOM 612 O O . ALA A 1 80 ? -14.885 4.087 11.208 1.00 69.88 80 ALA A O 1
ATOM 613 N N . ALA A 1 81 ? -16.246 4.783 9.556 1.00 78.44 81 ALA A N 1
ATOM 614 C CA . ALA A 1 81 ? -17.243 3.731 9.740 1.00 78.44 81 ALA A CA 1
ATOM 615 C C . ALA A 1 81 ? -16.715 2.366 9.277 1.00 78.44 81 ALA A C 1
ATOM 617 O O . ALA A 1 81 ? -17.057 1.352 9.871 1.00 78.44 81 ALA A O 1
ATOM 618 N N . TYR A 1 82 ? -15.855 2.347 8.250 1.00 80.88 82 TYR A N 1
ATOM 619 C CA . TYR A 1 82 ? -15.167 1.132 7.813 1.00 80.88 82 TYR A CA 1
ATOM 620 C C . TYR A 1 82 ? -14.337 0.508 8.936 1.00 80.88 82 TYR A C 1
ATOM 622 O O . TYR A 1 82 ? -14.564 -0.648 9.259 1.00 80.88 82 TYR A O 1
ATOM 630 N N . LEU A 1 83 ? -13.446 1.272 9.577 1.00 77.25 83 LEU A N 1
ATOM 631 C CA . LEU A 1 83 ? -12.623 0.711 10.654 1.00 77.25 83 LEU A CA 1
ATOM 632 C C . LEU A 1 83 ? -13.439 0.267 11.866 1.00 77.25 83 LEU A C 1
ATOM 634 O O . LEU A 1 83 ? -13.123 -0.752 12.464 1.00 77.25 83 LEU A O 1
ATOM 638 N N . ALA A 1 84 ? -14.471 1.026 12.238 1.00 79.44 84 ALA A N 1
ATOM 639 C CA . ALA A 1 84 ? -15.297 0.664 13.383 1.00 79.44 84 ALA A CA 1
ATOM 640 C C . ALA A 1 84 ? -16.078 -0.640 13.140 1.00 79.44 84 ALA A C 1
ATOM 642 O O . ALA A 1 84 ? -16.198 -1.455 14.050 1.00 79.44 84 ALA A O 1
ATOM 643 N N . LEU A 1 85 ? -16.556 -0.853 11.909 1.00 87.12 85 LEU A N 1
ATOM 644 C CA . LEU A 1 85 ? -17.196 -2.103 11.503 1.00 87.12 85 LEU A CA 1
ATOM 645 C C . LEU A 1 85 ? -16.214 -3.271 11.422 1.00 87.12 85 LEU A C 1
ATOM 647 O O . LEU A 1 85 ? -16.548 -4.340 11.922 1.00 87.12 85 LEU A O 1
ATOM 651 N N . GLU A 1 86 ? -15.034 -3.063 10.834 1.00 83.25 86 GLU A N 1
ATOM 652 C CA . GLU A 1 86 ? -13.968 -4.073 10.767 1.00 83.25 86 GLU A CA 1
ATOM 653 C C . GLU A 1 86 ? -13.625 -4.579 12.175 1.00 83.25 86 GLU A C 1
ATOM 655 O O . GLU A 1 86 ? -13.758 -5.764 12.461 1.00 83.25 86 GLU A O 1
ATOM 660 N N . GLU A 1 87 ? -13.308 -3.659 13.090 1.00 84.44 87 GLU A N 1
ATOM 661 C CA . GLU A 1 87 ? -12.944 -3.976 14.475 1.00 84.44 87 GLU A CA 1
ATOM 662 C C . GLU A 1 87 ? -14.070 -4.706 15.215 1.00 84.44 87 GLU A C 1
ATOM 664 O O . GLU A 1 87 ? -13.820 -5.698 15.892 1.00 84.44 87 GLU A O 1
ATOM 669 N N . ALA A 1 88 ? -15.322 -4.264 15.062 1.00 89.19 88 ALA A N 1
ATOM 670 C CA . ALA A 1 88 ? -16.451 -4.908 15.727 1.00 89.19 88 ALA A CA 1
ATOM 671 C C . ALA A 1 88 ? -16.709 -6.336 15.212 1.00 89.19 88 ALA A C 1
ATOM 673 O O . ALA A 1 88 ? -17.123 -7.202 15.988 1.00 89.19 88 ALA A O 1
ATOM 674 N N . ILE A 1 89 ? -16.507 -6.581 13.913 1.00 90.31 89 ILE A N 1
ATOM 675 C CA . ILE A 1 89 ? -16.697 -7.897 13.291 1.00 90.31 89 ILE A CA 1
ATOM 676 C C . ILE A 1 89 ? -15.553 -8.840 13.674 1.00 90.31 89 ILE A C 1
ATOM 678 O O . ILE A 1 89 ? -15.830 -9.979 14.057 1.00 90.31 89 ILE A O 1
ATOM 682 N N . ASP A 1 90 ? -14.311 -8.359 13.664 1.00 83.94 90 ASP A N 1
ATOM 683 C CA . ASP A 1 90 ? -13.141 -9.120 14.111 1.00 83.94 90 ASP A CA 1
ATOM 684 C C . ASP A 1 90 ? -13.261 -9.509 15.593 1.00 83.94 90 ASP A C 1
ATOM 686 O O . ASP A 1 90 ? -13.135 -10.686 15.945 1.00 83.94 90 ASP A O 1
ATOM 690 N N . ASP A 1 91 ? -13.614 -8.556 16.465 1.00 85.12 91 ASP A N 1
ATOM 691 C CA . ASP A 1 91 ? -13.834 -8.809 17.895 1.00 85.12 91 ASP A CA 1
ATOM 692 C C . ASP A 1 91 ? -14.945 -9.847 18.128 1.00 85.12 91 ASP A C 1
ATOM 694 O O . ASP A 1 91 ? -14.858 -10.686 19.037 1.00 85.12 91 ASP A O 1
ATOM 698 N N . LEU A 1 92 ? -16.008 -9.812 17.317 1.00 93.25 92 LEU A N 1
ATOM 699 C CA . LEU A 1 92 ? -17.081 -10.802 17.356 1.00 93.25 92 LEU A CA 1
ATOM 700 C C . LEU A 1 92 ? -16.576 -12.191 16.954 1.00 93.25 92 LEU A C 1
ATOM 702 O O . LEU A 1 92 ? -16.870 -13.159 17.665 1.00 93.25 92 LEU A O 1
ATOM 706 N N . ALA A 1 93 ? -15.834 -12.297 15.853 1.00 88.75 93 ALA A N 1
ATOM 707 C CA . ALA A 1 93 ? -15.285 -13.561 15.373 1.00 88.75 93 ALA A CA 1
ATOM 708 C C . ALA A 1 93 ? -14.344 -14.189 16.414 1.00 88.75 93 ALA A C 1
ATOM 710 O O . ALA A 1 93 ? -14.508 -15.360 16.781 1.00 88.75 93 ALA A O 1
ATOM 711 N N . ASP A 1 94 ? -13.441 -13.388 16.982 1.00 85.69 94 ASP A N 1
ATOM 712 C CA . ASP A 1 94 ? -12.520 -13.807 18.038 1.00 85.69 94 ASP A CA 1
ATOM 713 C C . ASP A 1 94 ? -13.265 -14.256 19.297 1.00 85.69 94 ASP A C 1
ATOM 715 O O . ASP A 1 94 ? -12.958 -15.305 19.875 1.00 85.69 94 ASP A O 1
ATOM 719 N N . THR A 1 95 ? -14.282 -13.500 19.718 1.00 89.44 95 THR A N 1
ATOM 720 C CA . THR A 1 95 ? -15.099 -13.829 20.894 1.00 89.44 95 THR A CA 1
ATOM 721 C C . THR A 1 95 ? -15.891 -15.122 20.689 1.00 89.44 95 THR A C 1
ATOM 723 O O . THR A 1 95 ? -15.948 -15.964 21.590 1.00 89.44 95 THR A O 1
ATOM 726 N N . ALA A 1 96 ? -16.465 -15.323 19.501 1.00 89.62 96 ALA A N 1
ATOM 727 C CA . ALA A 1 96 ? -17.216 -16.526 19.153 1.00 89.62 96 ALA A CA 1
ATOM 728 C C . ALA A 1 96 ? -16.324 -17.773 19.008 1.00 89.62 96 ALA A C 1
ATOM 730 O O . ALA A 1 96 ? -16.796 -18.894 19.217 1.00 89.62 96 ALA A O 1
ATOM 731 N N . ALA A 1 97 ? -15.035 -17.600 18.701 1.00 88.06 97 ALA A N 1
ATOM 732 C CA . ALA A 1 97 ? -14.065 -18.689 18.588 1.00 88.06 97 ALA A CA 1
ATOM 733 C C . ALA A 1 97 ? -13.533 -19.200 19.946 1.00 88.06 97 ALA A C 1
ATOM 735 O O . ALA A 1 97 ? -12.887 -20.256 20.006 1.00 88.06 97 ALA A O 1
ATOM 736 N N . GLN A 1 98 ? -13.789 -18.490 21.052 1.00 87.25 98 GLN A N 1
ATOM 737 C CA . GLN A 1 98 ? -13.270 -18.868 22.369 1.00 87.25 98 GLN A CA 1
ATOM 738 C C . GLN A 1 98 ? -13.854 -20.196 22.869 1.00 87.25 98 GLN A C 1
ATOM 740 O O . GLN A 1 98 ? -15.043 -20.488 22.750 1.00 87.25 98 GLN A O 1
ATOM 745 N N . THR A 1 99 ? -12.997 -21.016 23.487 1.00 86.25 99 THR A N 1
ATOM 746 C CA . THR A 1 99 ? -13.393 -22.277 24.126 1.00 86.25 99 THR A CA 1
ATOM 747 C C . THR A 1 99 ? -12.949 -22.272 25.595 1.00 86.25 99 THR A C 1
ATOM 749 O O . THR A 1 99 ? -11.743 -22.283 25.852 1.00 86.25 99 THR A O 1
ATOM 752 N N . PRO A 1 100 ? -13.871 -22.312 26.579 1.00 85.25 100 PRO A N 1
ATOM 753 C CA . PRO A 1 100 ? -15.326 -22.435 26.443 1.00 85.25 100 PRO A CA 1
ATOM 754 C C . PRO A 1 100 ? -15.992 -21.147 25.935 1.00 85.25 100 PRO A C 1
ATOM 756 O O . PRO A 1 100 ? -15.515 -20.054 26.219 1.00 85.25 100 PRO A O 1
ATOM 759 N N . LEU A 1 101 ? -17.115 -21.299 25.231 1.00 86.50 101 LEU A N 1
ATOM 760 C CA . LEU A 1 101 ? -17.887 -20.182 24.689 1.00 86.50 101 LEU A CA 1
ATOM 761 C C . LEU A 1 101 ? -18.472 -19.324 25.823 1.00 86.50 101 LEU A C 1
ATOM 763 O O . LEU A 1 101 ? -19.277 -19.818 26.621 1.00 86.50 101 LEU A O 1
ATOM 767 N N . ASP A 1 102 ? -18.108 -18.041 25.876 1.00 89.69 102 ASP A N 1
ATOM 768 C CA . ASP A 1 102 ? -18.745 -17.065 26.763 1.00 89.69 102 ASP A CA 1
ATOM 769 C C . ASP A 1 102 ? -19.939 -16.419 26.057 1.00 89.69 102 ASP A C 1
ATOM 771 O O . ASP A 1 102 ? -19.826 -15.445 25.315 1.00 89.69 102 ASP A O 1
ATOM 775 N N . VAL A 1 103 ? -21.118 -16.971 26.327 1.00 87.31 103 VAL A N 1
ATOM 776 C CA . VAL A 1 103 ? -22.381 -16.533 25.727 1.00 87.31 103 VAL A CA 1
ATOM 777 C C . VAL A 1 103 ? -22.666 -15.045 25.972 1.00 87.31 103 VAL A C 1
ATOM 779 O O . VAL A 1 103 ? -23.202 -14.380 25.090 1.00 87.31 103 VAL A O 1
ATOM 782 N N . ARG A 1 104 ? -22.301 -14.492 27.138 1.00 88.56 104 ARG A N 1
ATOM 783 C CA . ARG A 1 104 ? -22.551 -13.069 27.428 1.00 88.56 104 ARG A CA 1
ATOM 784 C C . ARG A 1 104 ? -21.612 -12.164 26.648 1.00 88.56 104 ARG A C 1
ATOM 786 O O . ARG A 1 104 ? -22.040 -11.103 26.201 1.00 88.56 104 ARG A O 1
ATOM 793 N N . ALA A 1 105 ? -20.355 -12.575 26.501 1.00 89.75 105 ALA A N 1
ATOM 794 C CA . ALA A 1 105 ? -19.394 -11.843 25.688 1.00 89.75 105 ALA A CA 1
ATOM 795 C C . ALA A 1 105 ? -19.835 -11.828 24.217 1.00 89.75 105 ALA A C 1
ATOM 797 O O . ALA A 1 105 ? -19.891 -10.761 23.614 1.00 89.75 105 ALA A O 1
ATOM 798 N N . VAL A 1 106 ? -20.264 -12.979 23.682 1.00 92.44 106 VAL A N 1
ATOM 799 C CA . VAL A 1 106 ? -20.785 -13.094 22.308 1.00 92.44 106 VAL A CA 1
ATOM 800 C C . VAL A 1 106 ? -22.022 -12.215 22.091 1.00 92.44 106 VAL A C 1
ATOM 802 O O . VAL A 1 106 ? -22.104 -11.513 21.088 1.00 92.44 106 VAL A O 1
ATOM 805 N N . GLN A 1 107 ? -22.962 -12.184 23.043 1.00 91.06 107 GLN A N 1
ATOM 806 C CA . GLN A 1 107 ? -24.110 -11.265 22.986 1.00 91.06 107 GLN A CA 1
ATOM 807 C C . GLN A 1 107 ? -23.678 -9.799 22.919 1.00 91.06 107 GLN A C 1
ATOM 809 O O . GLN A 1 107 ? -24.219 -9.032 22.124 1.00 91.06 107 GLN A O 1
ATOM 814 N N . GLY A 1 108 ? -22.712 -9.409 23.756 1.00 87.81 108 GLY A N 1
ATOM 815 C CA . GLY A 1 108 ? -22.157 -8.058 23.755 1.00 87.81 108 GLY A CA 1
ATOM 816 C C . GLY A 1 108 ? -21.500 -7.702 22.422 1.00 87.81 108 GLY A C 1
ATOM 817 O O . GLY A 1 108 ? -21.728 -6.607 21.914 1.00 87.81 108 GLY A O 1
ATOM 818 N N . ALA A 1 109 ? -20.756 -8.639 21.832 1.00 91.19 109 ALA A N 1
ATOM 819 C CA . ALA A 1 109 ? -20.091 -8.448 20.549 1.00 91.19 109 ALA A CA 1
ATOM 820 C C . ALA A 1 109 ? -21.092 -8.290 19.391 1.00 91.19 109 ALA A C 1
ATOM 822 O O . ALA A 1 109 ? -20.993 -7.333 18.627 1.00 91.19 109 ALA A O 1
ATOM 823 N N . PHE A 1 110 ? -22.133 -9.129 19.309 1.00 96.00 110 PHE A N 1
ATOM 824 C CA . PHE A 1 110 ? -23.187 -8.940 18.303 1.00 96.00 110 PHE A CA 1
ATOM 825 C C . PHE A 1 110 ? -23.933 -7.609 18.479 1.00 96.00 110 PHE A C 1
ATOM 827 O O . PHE A 1 110 ? -24.244 -6.937 17.495 1.00 96.00 110 PHE A O 1
ATOM 834 N N . ALA A 1 111 ? -24.202 -7.194 19.721 1.00 91.06 111 ALA A N 1
ATOM 835 C CA . ALA A 1 111 ? -24.821 -5.898 19.991 1.00 91.06 111 ALA A CA 1
ATOM 836 C C . ALA A 1 111 ? -23.924 -4.726 19.560 1.00 91.06 111 ALA A C 1
ATOM 838 O O . ALA A 1 111 ? -24.437 -3.717 19.071 1.00 91.06 111 ALA A O 1
ATOM 839 N N . HIS A 1 112 ? -22.604 -4.863 19.706 1.00 91.38 112 HIS A N 1
ATOM 840 C CA . HIS A 1 112 ? -21.646 -3.876 19.219 1.00 91.38 112 HIS A CA 1
ATOM 841 C C . HIS A 1 112 ? -21.667 -3.783 17.689 1.00 91.38 112 HIS A C 1
ATOM 843 O O . HIS A 1 112 ? -21.871 -2.688 17.168 1.00 91.38 112 HIS A O 1
ATOM 849 N N . VAL A 1 113 ? -21.604 -4.917 16.979 1.00 94.12 113 VAL A N 1
ATOM 850 C CA . VAL A 1 113 ? -21.739 -4.956 15.510 1.00 94.12 113 VAL A CA 1
ATOM 851 C C . VAL A 1 113 ? -23.048 -4.305 15.060 1.00 94.12 113 VAL A C 1
ATOM 853 O O . VAL A 1 113 ? -23.048 -3.470 14.160 1.00 94.12 113 VAL A O 1
ATOM 856 N N . ALA A 1 114 ? -24.174 -4.618 15.708 1.00 91.38 114 ALA A N 1
ATOM 857 C CA . ALA A 1 114 ? -25.461 -4.009 15.374 1.00 91.38 114 ALA A CA 1
ATOM 858 C C . ALA A 1 114 ? -25.458 -2.477 15.546 1.00 91.38 114 ALA A C 1
ATOM 860 O O . ALA A 1 114 ? -26.086 -1.768 14.755 1.00 91.38 114 ALA A O 1
ATOM 861 N N . ALA A 1 115 ? -24.778 -1.955 16.570 1.00 86.94 115 ALA A N 1
ATOM 862 C CA . ALA A 1 115 ? -24.654 -0.517 16.791 1.00 86.94 115 ALA A CA 1
ATOM 863 C C . ALA A 1 115 ? -23.825 0.153 15.683 1.00 86.94 115 ALA A C 1
ATOM 865 O O . ALA A 1 115 ? -24.307 1.104 15.065 1.00 86.94 115 ALA A O 1
ATOM 866 N N . GLU A 1 116 ? -22.648 -0.397 15.374 1.00 89.19 116 GLU A N 1
ATOM 867 C CA . GLU A 1 116 ? -21.748 0.129 14.338 1.00 89.19 116 GLU A CA 1
ATOM 868 C C . GLU A 1 116 ? -22.383 0.064 12.941 1.00 89.19 116 GLU A C 1
ATOM 870 O O . GLU A 1 116 ? -22.292 1.012 12.162 1.00 89.19 116 GLU A O 1
ATOM 875 N N . VAL A 1 117 ? -23.129 -1.005 12.633 1.00 93.69 117 VAL A N 1
ATOM 876 C CA . VAL A 1 117 ? -23.881 -1.124 11.372 1.00 93.69 117 VAL A CA 1
ATOM 877 C C . VAL A 1 117 ? -24.915 -0.010 11.232 1.00 93.69 117 VAL A C 1
ATOM 879 O O . VAL A 1 117 ? -25.055 0.575 10.154 1.00 93.69 117 VAL A O 1
ATOM 882 N N . ASN A 1 118 ? -25.657 0.291 12.298 1.00 90.56 118 ASN A N 1
ATOM 883 C CA . ASN A 1 118 ? -26.670 1.342 12.255 1.00 90.56 118 ASN A CA 1
ATOM 884 C C . ASN A 1 118 ? -26.035 2.728 12.096 1.00 90.56 118 ASN A C 1
ATOM 886 O O . ASN A 1 118 ? -26.498 3.505 11.260 1.00 90.56 118 ASN A O 1
ATOM 890 N N . GLU A 1 119 ? -24.956 3.013 12.828 1.00 84.69 119 GLU A N 1
ATOM 891 C CA . GLU A 1 119 ? -24.215 4.272 12.706 1.00 84.69 119 GLU A CA 1
ATOM 892 C C . GLU A 1 119 ? -23.624 4.440 11.298 1.00 84.69 119 GLU A C 1
ATOM 894 O O . GLU A 1 119 ? -23.838 5.463 10.642 1.00 84.69 119 GLU A O 1
ATOM 899 N N . ALA A 1 120 ? -22.970 3.405 10.768 1.00 86.00 120 ALA A N 1
ATOM 900 C CA . ALA A 1 120 ? -22.433 3.405 9.413 1.00 86.00 120 ALA A CA 1
ATOM 901 C C . ALA A 1 120 ? -23.527 3.626 8.359 1.00 86.00 120 ALA A C 1
ATOM 903 O O . ALA A 1 120 ? -23.364 4.444 7.449 1.00 86.00 120 ALA A O 1
ATOM 904 N N . ALA A 1 121 ? -24.668 2.941 8.483 1.00 88.88 121 ALA A N 1
ATOM 905 C CA . ALA A 1 121 ? -25.794 3.101 7.569 1.00 88.88 121 ALA A CA 1
ATOM 906 C C . ALA A 1 121 ? -26.372 4.525 7.598 1.00 88.88 121 ALA A C 1
ATOM 908 O O . ALA A 1 121 ? -26.767 5.045 6.552 1.00 88.88 121 ALA A O 1
ATOM 909 N N . GLU A 1 122 ? -26.426 5.169 8.767 1.00 84.88 122 GLU A N 1
ATOM 910 C CA . GLU A 1 122 ? -26.843 6.569 8.900 1.00 84.88 122 GLU A CA 1
ATOM 911 C C . GLU A 1 122 ? -25.850 7.523 8.228 1.00 84.88 122 GLU A C 1
ATOM 913 O O . GLU A 1 122 ? -26.260 8.351 7.409 1.00 84.88 122 GLU A O 1
ATOM 918 N N . LEU A 1 123 ? -24.551 7.352 8.491 1.00 81.19 123 LEU A N 1
ATOM 919 C CA . LEU A 1 123 ? -23.485 8.155 7.886 1.00 81.19 123 LEU A CA 1
ATOM 920 C C . LEU A 1 123 ? -23.461 8.030 6.356 1.00 81.19 123 LEU A C 1
ATOM 922 O O . LEU A 1 123 ? -23.255 9.020 5.647 1.00 81.19 123 LEU A O 1
ATOM 926 N N . LEU A 1 124 ? -23.696 6.828 5.830 1.00 81.69 124 LEU A N 1
ATOM 927 C CA . LEU A 1 124 ? -23.776 6.557 4.392 1.00 81.69 124 LEU A CA 1
ATOM 928 C C . LEU A 1 124 ? -25.043 7.138 3.750 1.00 81.69 124 LEU A C 1
ATOM 930 O O . LEU A 1 124 ? -25.001 7.579 2.602 1.00 81.69 124 LEU A O 1
ATOM 934 N N . ALA A 1 125 ? -26.167 7.160 4.474 1.00 82.81 125 ALA A N 1
ATOM 935 C CA . ALA A 1 125 ? -27.418 7.739 3.985 1.00 82.81 125 ALA A CA 1
ATOM 936 C C . ALA A 1 125 ? -27.351 9.276 3.893 1.00 82.81 125 ALA A C 1
ATOM 938 O O . ALA A 1 125 ? -27.979 9.886 3.022 1.00 82.81 125 ALA A O 1
ATOM 939 N N . SER A 1 126 ? -26.563 9.920 4.756 1.00 75.44 126 SER A N 1
ATOM 940 C CA . SER A 1 126 ? -26.258 11.351 4.676 1.00 75.44 126 SER A CA 1
ATOM 941 C C . SER A 1 126 ? -25.176 11.654 3.621 1.00 75.44 126 SER A C 1
ATOM 943 O O . SER A 1 126 ? -24.005 11.840 3.941 1.00 75.44 126 SER A O 1
ATOM 945 N N . ALA A 1 127 ? -25.547 11.706 2.338 1.00 56.59 127 ALA A N 1
ATOM 946 C CA . ALA A 1 127 ? -24.618 11.997 1.235 1.00 56.59 127 ALA A CA 1
ATOM 947 C C . ALA A 1 127 ? -23.979 13.406 1.286 1.00 56.59 127 ALA A C 1
ATOM 949 O O . ALA A 1 127 ? -24.632 14.381 1.663 1.00 56.59 127 ALA A O 1
ATOM 950 N N . PRO A 1 128 ? -22.780 13.543 0.686 1.00 51.06 128 PRO A N 1
ATOM 951 C CA . PRO A 1 128 ? -21.510 13.329 1.363 1.00 51.06 128 PRO A CA 1
ATOM 952 C C . PRO A 1 128 ? -21.215 14.475 2.343 1.00 51.06 128 PRO A C 1
ATOM 954 O O . PRO A 1 128 ? -21.620 15.623 2.124 1.00 51.06 128 PRO A O 1
ATOM 957 N N . ALA A 1 129 ? -20.391 14.216 3.361 1.00 42.47 129 ALA A N 1
ATOM 958 C CA . ALA A 1 129 ? -19.591 15.290 3.932 1.00 42.47 129 ALA A CA 1
ATOM 959 C C . ALA A 1 129 ? -18.881 15.981 2.760 1.00 42.47 129 ALA A C 1
ATOM 961 O O . ALA A 1 129 ? -18.011 15.411 2.102 1.00 42.47 129 ALA A O 1
ATOM 962 N N . THR A 1 130 ? -19.337 17.186 2.419 1.00 36.72 130 THR A N 1
ATOM 963 C CA . THR A 1 130 ? -18.699 18.007 1.399 1.00 36.72 130 THR A CA 1
ATOM 964 C C . THR A 1 130 ? -17.224 18.079 1.767 1.00 36.72 130 THR A C 1
ATOM 966 O O . THR A 1 130 ? -16.894 18.264 2.940 1.00 36.72 130 THR A O 1
ATOM 969 N N . ALA A 1 131 ? -16.356 17.939 0.769 1.00 39.69 131 ALA A N 1
ATOM 970 C CA . ALA A 1 131 ? -14.899 18.042 0.826 1.00 39.69 131 ALA A CA 1
ATOM 971 C C . ALA A 1 131 ? -14.368 19.411 1.336 1.00 39.69 131 ALA A C 1
ATOM 973 O O . ALA A 1 131 ? -13.307 19.871 0.933 1.00 39.69 131 ALA A O 1
ATOM 974 N N . ALA A 1 132 ? -15.099 20.089 2.221 1.00 33.94 132 ALA A N 1
ATOM 975 C CA . ALA A 1 132 ? -14.780 21.368 2.838 1.00 33.94 132 ALA A CA 1
ATOM 976 C C . ALA A 1 132 ? -14.008 21.229 4.169 1.00 33.94 132 ALA A C 1
ATOM 978 O O . ALA A 1 132 ? -13.705 22.240 4.793 1.00 33.94 132 ALA A O 1
ATOM 979 N N . GLY A 1 133 ? -13.658 20.003 4.585 1.00 37.72 133 GLY A N 1
ATOM 980 C CA . GLY A 1 133 ? -12.763 19.736 5.724 1.00 37.72 133 GLY A CA 1
ATOM 981 C C . GLY A 1 133 ? -11.574 18.812 5.414 1.00 37.72 133 GLY A C 1
ATOM 982 O O . GLY A 1 133 ? -10.736 18.587 6.278 1.00 37.72 133 GLY A O 1
ATOM 983 N N . GLN A 1 134 ? -11.469 18.283 4.188 1.00 43.53 134 GLN A N 1
ATOM 984 C CA . GLN A 1 134 ? -10.481 17.261 3.800 1.00 43.53 134 GLN A CA 1
ATOM 985 C C . GLN A 1 134 ? -9.092 17.812 3.422 1.00 43.53 134 GLN A C 1
ATOM 987 O O . GLN A 1 134 ? -8.262 17.079 2.896 1.00 43.53 134 GLN A O 1
ATOM 992 N N . THR A 1 135 ? -8.786 19.082 3.697 1.00 47.09 135 THR A N 1
ATOM 993 C CA . THR A 1 135 ? -7.447 19.639 3.415 1.00 47.09 135 THR A CA 1
ATOM 994 C C . THR A 1 135 ? -6.355 19.154 4.371 1.00 47.09 135 THR A C 1
ATOM 996 O O . THR A 1 135 ? -5.199 19.513 4.181 1.00 47.09 135 THR A O 1
ATOM 999 N N . ASP A 1 136 ? -6.701 18.360 5.386 1.00 57.91 136 ASP A N 1
ATOM 1000 C CA . ASP A 1 136 ? -5.790 17.986 6.474 1.00 57.91 136 ASP A CA 1
ATOM 1001 C C . ASP A 1 136 ? -5.630 16.460 6.653 1.00 57.91 136 ASP A C 1
ATOM 1003 O O . ASP A 1 136 ? -5.037 16.004 7.625 1.00 57.91 136 ASP A O 1
ATOM 1007 N N . VAL A 1 137 ? -6.147 15.644 5.723 1.00 67.88 137 VAL A N 1
ATOM 1008 C CA . VAL A 1 137 ? -5.901 14.189 5.725 1.00 67.88 137 VAL A CA 1
ATOM 1009 C C . VAL A 1 137 ? -4.565 13.911 5.024 1.00 67.88 137 VAL A C 1
ATOM 1011 O O . VAL A 1 137 ? -4.428 14.262 3.846 1.00 67.88 137 VAL A O 1
ATOM 1014 N N . PRO A 1 138 ? -3.579 13.290 5.699 1.00 75.31 138 PRO A N 1
ATOM 1015 C CA . PRO A 1 138 ? -2.298 12.954 5.087 1.00 75.31 138 PRO A CA 1
ATOM 1016 C C . PRO A 1 138 ? -2.439 12.128 3.801 1.00 75.31 138 PRO A C 1
ATOM 1018 O O . PRO A 1 138 ? -3.115 11.110 3.783 1.00 75.31 138 PRO A O 1
ATOM 1021 N N . GLN A 1 139 ? -1.758 12.546 2.731 1.00 79.31 139 GLN A N 1
ATOM 1022 C CA . GLN A 1 139 ? -1.755 11.848 1.428 1.00 79.31 139 GLN A CA 1
ATOM 1023 C C . GLN A 1 139 ? -0.411 11.174 1.114 1.00 79.31 139 GLN A C 1
ATOM 1025 O O . GLN A 1 139 ? -0.200 10.659 0.022 1.00 79.31 139 GLN A O 1
ATOM 1030 N N . THR A 1 140 ? 0.550 11.237 2.038 1.00 86.56 140 THR A N 1
ATOM 1031 C CA . THR A 1 140 ? 1.891 10.663 1.863 1.00 86.56 140 THR A CA 1
ATOM 1032 C C . THR A 1 140 ? 2.377 10.085 3.187 1.00 86.56 140 THR A C 1
ATOM 1034 O O . THR A 1 140 ? 2.016 10.609 4.241 1.00 86.56 140 THR A O 1
ATOM 1037 N N . LEU A 1 141 ? 3.236 9.059 3.153 1.00 88.75 141 LEU A N 1
ATOM 1038 C CA . LEU A 1 141 ? 3.827 8.491 4.374 1.00 88.75 141 LEU A CA 1
ATOM 1039 C C . LEU A 1 141 ? 4.563 9.532 5.247 1.00 88.75 141 LEU A C 1
ATOM 1041 O O . LEU A 1 141 ? 4.383 9.485 6.461 1.00 88.75 141 LEU A O 1
ATOM 1045 N N . PRO A 1 142 ? 5.320 10.513 4.703 1.00 90.69 142 PRO A N 1
ATOM 1046 C CA . PRO A 1 142 ? 5.891 11.588 5.520 1.00 90.69 142 PRO A CA 1
ATOM 1047 C C . PRO A 1 142 ? 4.838 12.446 6.230 1.00 90.69 142 PRO A C 1
ATOM 1049 O O . PRO A 1 142 ? 4.997 12.766 7.404 1.00 90.69 142 PRO A O 1
ATOM 1052 N N . ALA A 1 143 ? 3.749 12.800 5.539 1.00 89.56 143 ALA A N 1
ATOM 1053 C CA . ALA A 1 143 ? 2.656 13.555 6.148 1.00 89.56 143 ALA A CA 1
ATOM 1054 C C . ALA A 1 143 ? 1.911 12.721 7.205 1.00 89.56 143 ALA A C 1
ATOM 1056 O O . ALA A 1 143 ? 1.482 13.259 8.223 1.00 89.56 143 ALA A O 1
ATOM 1057 N N . LEU A 1 144 ? 1.778 11.408 6.978 1.00 92.50 144 LEU A N 1
ATOM 1058 C CA . LEU A 1 144 ? 1.182 10.482 7.937 1.00 92.50 144 LEU A CA 1
ATOM 1059 C C . LEU A 1 144 ? 2.045 10.399 9.199 1.00 92.50 144 LEU A C 1
ATOM 1061 O O . LEU A 1 144 ? 1.520 10.529 10.299 1.00 92.50 144 LEU A O 1
ATOM 1065 N N . LEU A 1 145 ? 3.368 10.273 9.046 1.00 93.94 145 LEU A N 1
ATOM 1066 C CA . LEU A 1 145 ? 4.303 10.259 10.171 1.00 93.94 145 LEU A CA 1
ATOM 1067 C C . LEU A 1 145 ? 4.215 11.548 10.997 1.00 93.94 145 LEU A C 1
ATOM 1069 O O . LEU A 1 145 ? 4.086 11.470 12.213 1.00 93.94 145 LEU A O 1
ATOM 1073 N N . GLN A 1 146 ? 4.171 12.714 10.344 1.00 93.06 146 GLN A N 1
ATOM 1074 C CA . GLN A 1 146 ? 3.984 13.998 11.029 1.00 93.06 146 GLN A CA 1
ATOM 1075 C C . GLN A 1 146 ? 2.665 14.046 11.819 1.00 93.06 146 GLN A C 1
ATOM 1077 O O . GLN A 1 146 ? 2.596 14.623 12.904 1.00 93.06 146 GLN A O 1
ATOM 1082 N N . ARG A 1 147 ? 1.599 13.436 11.287 1.00 93.25 147 ARG A N 1
ATOM 1083 C CA . ARG A 1 147 ? 0.312 13.342 11.983 1.00 93.25 147 ARG A CA 1
ATOM 1084 C C . ARG A 1 147 ? 0.394 12.453 13.220 1.00 93.25 147 ARG A C 1
ATOM 1086 O O . ARG A 1 147 ? -0.187 12.796 14.245 1.00 93.25 147 ARG A O 1
ATOM 1093 N N . ILE A 1 148 ? 1.121 11.344 13.125 1.00 96.06 148 ILE A N 1
ATOM 1094 C CA . ILE A 1 148 ? 1.345 10.419 14.240 1.00 96.06 148 ILE A CA 1
ATOM 1095 C C . ILE A 1 148 ? 2.252 11.057 15.303 1.00 96.06 148 ILE A C 1
ATOM 1097 O O . ILE A 1 148 ? 2.009 10.861 16.490 1.00 96.06 148 ILE A O 1
ATOM 1101 N N . ASP A 1 149 ? 3.245 11.866 14.916 1.00 95.50 149 ASP A N 1
ATOM 1102 C CA . ASP A 1 149 ? 4.028 12.668 15.868 1.00 95.50 149 ASP A CA 1
ATOM 1103 C C . ASP A 1 149 ? 3.105 13.594 16.684 1.00 95.50 149 ASP A C 1
ATOM 1105 O O . ASP A 1 149 ? 3.183 13.618 17.910 1.00 95.50 149 ASP A O 1
ATOM 1109 N N . GLY A 1 150 ? 2.162 14.277 16.022 1.00 94.12 150 GLY A N 1
ATOM 1110 C CA . GLY A 1 150 ? 1.159 15.103 16.703 1.00 94.12 150 GLY A CA 1
ATOM 1111 C C . GLY A 1 150 ? 0.206 14.304 17.602 1.00 94.12 150 GLY A C 1
ATOM 1112 O O . GLY A 1 150 ? -0.164 14.780 18.673 1.00 94.12 150 GLY A O 1
ATOM 1113 N N . LEU A 1 151 ? -0.166 13.079 17.207 1.00 95.88 151 LEU A N 1
ATOM 1114 C CA . LEU A 1 151 ? -0.933 12.168 18.064 1.00 95.88 151 LEU A CA 1
ATOM 1115 C C . LEU A 1 151 ? -0.147 11.792 19.327 1.00 95.88 151 LEU A C 1
ATOM 1117 O O . LEU A 1 151 ? -0.717 11.799 20.413 1.00 95.88 151 LEU A O 1
ATOM 1121 N N . TYR A 1 152 ? 1.143 11.476 19.190 1.00 96.56 152 TYR A N 1
ATOM 1122 C CA . TYR A 1 152 ? 2.009 11.130 20.317 1.00 96.56 152 TYR A CA 1
ATOM 1123 C C . TYR A 1 152 ? 2.077 12.280 21.336 1.00 96.56 152 TYR A C 1
ATOM 1125 O O . TYR A 1 152 ? 1.832 12.064 22.520 1.00 96.56 152 TYR A O 1
ATOM 1133 N N . GLU A 1 153 ? 2.308 13.512 20.869 1.00 96.06 153 GLU A N 1
ATOM 1134 C CA . GLU A 1 153 ? 2.330 14.706 21.730 1.00 96.06 153 GLU A CA 1
ATOM 1135 C C . GLU A 1 153 ? 0.967 14.978 22.396 1.00 96.06 153 GLU A C 1
ATOM 1137 O O . GLU A 1 153 ? 0.900 15.316 23.579 1.00 96.06 153 GLU A O 1
ATOM 1142 N N . ALA A 1 154 ? -0.138 14.808 21.662 1.00 93.62 154 ALA A N 1
ATOM 1143 C CA . ALA A 1 154 ? -1.486 14.998 22.200 1.00 93.62 154 ALA A CA 1
ATOM 1144 C C . ALA A 1 154 ? -1.855 13.943 23.257 1.00 93.62 154 ALA A C 1
ATOM 1146 O O . ALA A 1 154 ? -2.516 14.272 24.247 1.00 93.62 154 ALA A O 1
ATOM 1147 N N . ALA A 1 155 ? -1.408 12.698 23.066 1.00 94.69 155 ALA A N 1
ATOM 1148 C CA . ALA A 1 155 ? -1.584 11.617 24.028 1.00 94.69 155 ALA A CA 1
ATOM 1149 C C . ALA A 1 155 ? -0.785 11.880 25.315 1.00 94.69 155 ALA A C 1
ATOM 1151 O O . ALA A 1 155 ? -1.342 11.745 26.405 1.00 94.69 155 ALA A O 1
ATOM 1152 N N . GLU A 1 156 ? 0.467 12.341 25.200 1.00 95.06 156 GLU A N 1
ATOM 1153 C CA . GLU A 1 156 ? 1.310 12.728 26.344 1.00 95.06 156 GLU A CA 1
ATOM 1154 C C . GLU A 1 156 ? 0.689 13.892 27.142 1.00 95.06 156 GLU A C 1
ATOM 1156 O O . GLU A 1 156 ? 0.699 13.899 28.375 1.00 95.06 156 GLU A O 1
ATOM 1161 N N . ALA A 1 157 ? 0.074 14.855 26.449 1.00 95.00 157 ALA A N 1
ATOM 1162 C CA . ALA A 1 157 ? -0.637 15.977 27.063 1.00 95.00 157 ALA A CA 1
ATOM 1163 C C . ALA A 1 157 ? -2.029 15.617 27.627 1.00 95.00 157 ALA A C 1
ATOM 1165 O O . ALA A 1 157 ? -2.680 16.479 28.226 1.00 95.00 157 ALA A O 1
ATOM 1166 N N . ALA A 1 158 ? -2.497 14.377 27.434 1.00 94.31 158 ALA A N 1
ATOM 1167 C CA . ALA A 1 158 ? -3.857 13.927 27.738 1.00 94.31 158 ALA A CA 1
ATOM 1168 C C . ALA A 1 158 ? -4.960 14.817 27.114 1.00 94.31 158 ALA A C 1
ATOM 1170 O O . ALA A 1 158 ? -6.031 15.023 27.698 1.00 94.31 158 ALA A O 1
ATOM 1171 N N . ASP A 1 159 ? -4.707 15.359 25.917 1.00 92.88 159 ASP A N 1
ATOM 1172 C CA . ASP A 1 159 ? -5.674 16.164 25.168 1.00 92.88 159 ASP A CA 1
ATOM 1173 C C . ASP A 1 159 ? -6.565 15.263 24.309 1.00 92.88 159 ASP A C 1
ATOM 1175 O O . ASP A 1 159 ? -6.196 14.811 23.221 1.00 92.88 159 ASP A O 1
ATOM 1179 N N . LEU A 1 160 ? -7.781 15.023 24.798 1.00 86.56 160 LEU A N 1
ATOM 1180 C CA . LEU A 1 160 ? -8.748 14.142 24.151 1.00 86.56 160 LEU A CA 1
ATOM 1181 C C . LEU A 1 160 ? -9.242 14.664 22.806 1.00 86.56 160 LEU A C 1
ATOM 1183 O O . LEU A 1 160 ? -9.462 13.873 21.889 1.00 86.56 160 LEU A O 1
ATOM 1187 N N . ALA A 1 161 ? -9.455 15.974 22.690 1.00 82.06 161 ALA A N 1
ATOM 1188 C CA . ALA A 1 161 ? -10.010 16.552 21.475 1.00 82.06 161 ALA A CA 1
ATOM 1189 C C . ALA A 1 161 ? -9.000 16.417 20.332 1.00 82.06 161 ALA A C 1
ATOM 1191 O O . ALA A 1 161 ? -9.332 15.885 19.269 1.00 82.06 161 ALA A O 1
ATOM 1192 N N . THR A 1 162 ? -7.754 16.809 20.597 1.00 84.81 162 THR A N 1
ATOM 1193 C CA . THR A 1 162 ? -6.664 16.728 19.621 1.00 84.81 162 THR A CA 1
ATOM 1194 C C . THR A 1 162 ? -6.309 15.276 19.300 1.00 84.81 162 THR A C 1
ATOM 1196 O O . THR A 1 162 ? -6.160 14.929 18.128 1.00 84.81 162 THR A O 1
ATOM 1199 N N . SER A 1 163 ? -6.269 14.394 20.306 1.00 90.00 163 SER A N 1
ATOM 1200 C CA . SER A 1 163 ? -5.995 12.965 20.104 1.00 90.00 163 SER A CA 1
ATOM 1201 C C . SER A 1 163 ? -7.036 12.291 19.209 1.00 90.00 163 SER A C 1
ATOM 1203 O O . SER A 1 163 ? -6.676 11.599 18.260 1.00 90.00 163 SER A O 1
ATOM 1205 N N . ARG A 1 164 ? -8.335 12.530 19.448 1.00 84.00 164 ARG A N 1
ATOM 1206 C CA . ARG A 1 164 ? -9.411 11.969 18.609 1.00 84.00 164 ARG A CA 1
ATOM 1207 C C . ARG A 1 164 ? -9.332 12.459 17.175 1.00 84.00 164 ARG A C 1
ATOM 1209 O O . ARG A 1 164 ? -9.452 11.658 16.253 1.00 84.00 164 ARG A O 1
ATOM 1216 N N . GLN A 1 165 ? -9.097 13.756 16.988 1.00 80.56 165 GLN A N 1
ATOM 1217 C CA . GLN A 1 165 ? -8.939 14.331 15.656 1.00 80.56 165 GLN A CA 1
ATOM 1218 C C . GLN A 1 165 ? -7.732 13.727 14.923 1.00 80.56 165 GLN A C 1
ATOM 1220 O O . GLN A 1 165 ? -7.818 13.429 13.730 1.00 80.56 165 GLN A O 1
ATOM 1225 N N . ALA A 1 166 ? -6.611 13.535 15.623 1.00 86.38 166 ALA A N 1
ATOM 1226 C CA . ALA A 1 166 ? -5.409 12.957 15.044 1.00 86.38 166 ALA A CA 1
ATOM 1227 C C . ALA A 1 166 ? -5.617 11.486 14.654 1.00 86.38 166 ALA A C 1
ATOM 1229 O O . ALA A 1 166 ? -5.345 11.145 13.503 1.00 86.38 166 ALA A O 1
ATOM 1230 N N . VAL A 1 167 ? -6.170 10.651 15.548 1.00 86.69 167 VAL A N 1
ATOM 1231 C CA . VAL A 1 167 ? -6.517 9.248 15.243 1.00 86.69 167 VAL A CA 1
ATOM 1232 C C . VAL A 1 167 ? -7.447 9.182 14.037 1.00 86.69 167 VAL A C 1
ATOM 1234 O O . VAL A 1 167 ? -7.127 8.505 13.066 1.00 86.69 167 VAL A O 1
ATOM 1237 N N . GLN A 1 168 ? -8.535 9.957 14.033 1.00 81.31 168 GLN A N 1
ATOM 1238 C CA . GLN A 1 168 ? -9.476 9.980 12.914 1.00 81.31 168 GLN A CA 1
ATOM 1239 C C . GLN A 1 168 ? -8.785 10.345 11.594 1.00 81.31 168 GLN A C 1
ATOM 1241 O O . GLN A 1 168 ? -9.021 9.713 10.571 1.00 81.31 168 GLN A O 1
ATOM 1246 N N . ALA A 1 169 ? -7.898 11.339 11.591 1.00 80.62 169 ALA A N 1
ATOM 1247 C CA . ALA A 1 169 ? -7.179 11.726 10.381 1.00 80.62 169 ALA A CA 1
ATOM 1248 C C . ALA A 1 169 ? -6.197 10.649 9.885 1.00 80.62 169 ALA A C 1
ATOM 1250 O O . ALA A 1 169 ? -6.044 10.495 8.675 1.00 80.62 169 ALA A O 1
ATOM 1251 N N . ILE A 1 170 ? -5.540 9.920 10.792 1.00 87.81 170 ILE A N 1
ATOM 1252 C CA . ILE A 1 170 ? -4.631 8.809 10.457 1.00 87.81 170 ILE A CA 1
ATOM 1253 C C . ILE A 1 170 ? -5.433 7.651 9.855 1.00 87.81 170 ILE A C 1
ATOM 1255 O O . ILE A 1 170 ? -5.085 7.164 8.783 1.00 87.81 170 ILE A O 1
ATOM 1259 N N . VAL A 1 171 ? -6.548 7.290 10.492 1.00 80.88 171 VAL A N 1
ATOM 1260 C CA . VAL A 1 171 ? -7.523 6.295 10.024 1.00 80.88 171 VAL A CA 1
ATOM 1261 C C . VAL A 1 171 ? -8.016 6.600 8.610 1.00 80.88 171 VAL A C 1
ATOM 1263 O O . VAL A 1 171 ? -8.002 5.735 7.743 1.00 80.88 171 VAL A O 1
ATOM 1266 N N . LEU A 1 172 ? -8.407 7.850 8.348 1.00 76.25 172 LEU A N 1
ATOM 1267 C CA . LEU A 1 172 ? -8.886 8.265 7.028 1.00 76.25 172 LEU A CA 1
ATOM 1268 C C . LEU A 1 172 ? -7.773 8.264 5.963 1.00 76.25 172 LEU A C 1
ATOM 1270 O O . LEU A 1 172 ? -8.066 8.137 4.777 1.00 76.25 172 LEU A O 1
ATOM 1274 N N . ALA A 1 173 ? -6.512 8.446 6.365 1.00 82.88 173 ALA A N 1
ATOM 1275 C CA . ALA A 1 173 ? -5.367 8.496 5.457 1.00 82.88 173 ALA A CA 1
ATOM 1276 C C . ALA A 1 173 ? -4.833 7.110 5.075 1.00 82.88 173 ALA A C 1
ATOM 1278 O O . ALA A 1 173 ? -4.319 6.937 3.969 1.00 82.88 173 ALA A O 1
ATOM 1279 N N . TRP A 1 174 ? -4.924 6.140 5.986 1.00 86.19 174 TRP A N 1
ATOM 1280 C CA . TRP A 1 174 ? -4.272 4.842 5.843 1.00 86.19 174 TRP A CA 1
ATOM 1281 C C . TRP A 1 174 ? -4.687 4.050 4.585 1.00 86.19 174 TRP A C 1
ATOM 1283 O O . TRP A 1 174 ? -3.779 3.660 3.847 1.00 86.19 174 TRP A O 1
ATOM 1293 N N . PRO A 1 175 ? -5.980 3.935 4.213 1.00 79.00 175 PRO A N 1
ATOM 1294 C CA . PRO A 1 175 ? -6.399 3.205 3.009 1.00 79.00 175 PRO A CA 1
ATOM 1295 C C . PRO A 1 175 ? -5.759 3.685 1.700 1.00 79.00 175 PRO A C 1
ATOM 1297 O O . PRO A 1 175 ? -5.545 2.914 0.769 1.00 79.00 175 PRO A O 1
ATOM 1300 N N . ALA A 1 176 ? -5.440 4.979 1.599 1.00 75.56 176 ALA A N 1
ATOM 1301 C CA . ALA A 1 176 ? -4.798 5.531 0.407 1.00 75.56 176 ALA A CA 1
ATOM 1302 C C . ALA A 1 176 ? -3.303 5.169 0.314 1.00 75.56 176 ALA A C 1
ATOM 1304 O O . ALA A 1 176 ? -2.708 5.261 -0.760 1.00 75.56 176 ALA A O 1
ATOM 1305 N N . LEU A 1 177 ? -2.692 4.791 1.439 1.00 83.62 177 LEU A N 1
ATOM 1306 C CA . LEU A 1 177 ? -1.258 4.551 1.592 1.00 83.62 177 LEU A CA 1
ATOM 1307 C C . LEU A 1 177 ? -0.926 3.062 1.762 1.00 83.62 177 LEU A C 1
ATOM 1309 O O . LEU A 1 177 ? 0.193 2.653 1.442 1.00 83.62 177 LEU A O 1
ATOM 1313 N N . GLU A 1 178 ? -1.885 2.258 2.228 1.00 80.62 178 GLU A N 1
ATOM 1314 C CA . GLU A 1 178 ? -1.683 0.862 2.617 1.00 80.62 178 GLU A CA 1
ATOM 1315 C C . GLU A 1 178 ? -1.137 -0.002 1.478 1.00 80.62 178 GLU A C 1
ATOM 1317 O O . GLU A 1 178 ? -0.216 -0.782 1.696 1.00 80.62 178 GLU A O 1
ATOM 1322 N N . GLY A 1 179 ? -1.612 0.190 0.241 1.00 75.56 179 GLY A N 1
ATOM 1323 C CA . GLY A 1 179 ? -1.222 -0.654 -0.892 1.00 75.56 179 GLY A CA 1
ATOM 1324 C C . GLY A 1 179 ? 0.271 -0.573 -1.226 1.00 75.56 179 GLY A C 1
ATOM 1325 O O . GLY A 1 179 ? 0.913 -1.589 -1.500 1.00 75.56 179 GLY A O 1
ATOM 1326 N N . ASP A 1 180 ? 0.859 0.624 -1.150 1.00 75.75 180 ASP A N 1
ATOM 1327 C CA . ASP A 1 180 ? 2.294 0.801 -1.385 1.00 75.75 180 ASP A CA 1
ATOM 1328 C C . ASP A 1 180 ? 3.134 0.249 -0.214 1.00 75.75 180 ASP A C 1
ATOM 1330 O O . ASP A 1 180 ? 4.267 -0.195 -0.430 1.00 75.75 180 ASP A O 1
ATOM 1334 N N . VAL A 1 181 ? 2.597 0.246 1.014 1.00 85.12 181 VAL A N 1
ATOM 1335 C CA . VAL A 1 181 ? 3.258 -0.354 2.186 1.00 85.12 181 VAL A CA 1
ATOM 1336 C C . VAL A 1 181 ? 3.167 -1.876 2.138 1.00 85.12 181 VAL A C 1
ATOM 1338 O O . VAL A 1 181 ? 4.199 -2.533 2.237 1.00 85.12 181 VAL A O 1
ATOM 1341 N N . ALA A 1 182 ? 1.984 -2.440 1.899 1.00 80.56 182 ALA A N 1
ATOM 1342 C CA . ALA A 1 182 ? 1.744 -3.878 1.813 1.00 80.56 182 ALA A CA 1
ATOM 1343 C C . ALA A 1 182 ? 2.612 -4.542 0.733 1.00 80.56 182 ALA A C 1
ATOM 1345 O O . ALA A 1 182 ? 3.187 -5.605 0.961 1.00 80.56 182 ALA A O 1
ATOM 1346 N N . ALA A 1 183 ? 2.799 -3.877 -0.412 1.00 77.62 183 ALA A N 1
ATOM 1347 C CA . ALA A 1 183 ? 3.652 -4.380 -1.486 1.00 77.62 183 ALA A CA 1
ATOM 1348 C C . ALA A 1 183 ? 5.152 -4.402 -1.127 1.00 77.62 183 ALA A C 1
ATOM 1350 O O . ALA A 1 183 ? 5.909 -5.220 -1.652 1.00 77.62 183 ALA A O 1
ATOM 1351 N N . ARG A 1 184 ? 5.615 -3.483 -0.267 1.00 82.12 184 ARG A N 1
ATOM 1352 C CA . ARG A 1 184 ? 7.051 -3.280 0.016 1.00 82.12 184 ARG A CA 1
ATOM 1353 C C . ARG A 1 184 ? 7.496 -3.859 1.355 1.00 82.12 184 ARG A C 1
ATOM 1355 O O . ARG A 1 184 ? 8.657 -4.246 1.480 1.00 82.12 184 ARG A O 1
ATOM 1362 N N . ALA A 1 185 ? 6.607 -3.881 2.340 1.00 86.19 185 ALA A N 1
ATOM 1363 C CA . ALA A 1 185 ? 6.865 -4.280 3.716 1.00 86.19 185 ALA A CA 1
ATOM 1364 C C . ALA A 1 185 ? 5.596 -4.899 4.349 1.00 86.19 185 ALA A C 1
ATOM 1366 O O . ALA A 1 185 ? 4.925 -4.236 5.142 1.00 86.19 185 ALA A O 1
ATOM 1367 N N . PRO A 1 186 ? 5.278 -6.172 4.036 1.00 83.81 186 PRO A N 1
ATOM 1368 C CA . PRO A 1 186 ? 4.091 -6.856 4.560 1.00 83.81 186 PRO A CA 1
ATOM 1369 C C . PRO A 1 186 ? 4.026 -6.882 6.094 1.00 83.81 186 PRO A C 1
ATOM 1371 O O . PRO A 1 186 ? 2.984 -6.595 6.670 1.00 83.81 186 PRO A O 1
ATOM 1374 N N . ASP A 1 187 ? 5.158 -7.132 6.762 1.00 86.06 187 ASP A N 1
ATOM 1375 C CA . ASP A 1 187 ? 5.222 -7.150 8.231 1.00 86.06 187 ASP A CA 1
ATOM 1376 C C . ASP A 1 187 ? 4.897 -5.772 8.837 1.00 86.06 187 ASP A C 1
ATOM 1378 O O . ASP A 1 187 ? 4.261 -5.674 9.885 1.00 86.06 187 ASP A O 1
ATOM 1382 N N . ALA A 1 188 ? 5.315 -4.694 8.162 1.00 90.44 188 ALA A N 1
ATOM 1383 C CA . ALA A 1 188 ? 5.022 -3.331 8.592 1.00 90.44 188 ALA A CA 1
ATOM 1384 C C . ALA A 1 188 ? 3.544 -2.982 8.388 1.00 90.44 188 ALA A C 1
ATOM 1386 O O . ALA A 1 188 ? 2.973 -2.310 9.238 1.00 90.44 188 ALA A O 1
ATOM 1387 N N . TYR A 1 189 ? 2.924 -3.456 7.301 1.00 86.06 189 TYR A N 1
ATOM 1388 C CA . TYR A 1 189 ? 1.488 -3.295 7.059 1.00 86.06 189 TYR A CA 1
ATOM 1389 C C . TYR A 1 189 ? 0.668 -3.877 8.220 1.00 86.06 189 TYR A C 1
ATOM 1391 O O . TYR A 1 189 ? -0.078 -3.144 8.863 1.00 86.06 189 TYR A O 1
ATOM 1399 N N . THR A 1 190 ? 0.890 -5.148 8.572 1.00 82.06 190 THR A N 1
ATOM 1400 C CA . THR A 1 190 ? 0.160 -5.804 9.669 1.00 82.06 190 THR A CA 1
ATOM 1401 C C . THR A 1 190 ? 0.404 -5.132 11.022 1.00 82.06 190 THR A C 1
ATOM 1403 O O . THR A 1 190 ? -0.522 -4.988 11.817 1.00 82.06 190 THR A O 1
ATOM 1406 N N . ALA A 1 191 ? 1.635 -4.686 11.295 1.00 90.38 191 ALA A N 1
ATOM 1407 C CA . ALA A 1 191 ? 1.935 -3.951 12.522 1.00 90.38 191 ALA A CA 1
ATOM 1408 C C . ALA A 1 191 ? 1.212 -2.592 12.582 1.00 90.38 191 ALA A C 1
ATOM 1410 O O . ALA A 1 191 ? 0.736 -2.198 13.647 1.00 90.38 191 ALA A O 1
ATOM 1411 N N . ILE A 1 192 ? 1.115 -1.879 11.455 1.00 93.25 192 ILE A N 1
ATOM 1412 C CA . ILE A 1 192 ? 0.411 -0.593 11.386 1.00 93.25 192 ILE A CA 1
ATOM 1413 C C . ILE A 1 192 ? -1.086 -0.781 11.637 1.00 93.25 192 ILE A C 1
ATOM 1415 O O . ILE A 1 192 ? -1.620 -0.057 12.472 1.00 93.25 192 ILE A O 1
ATOM 1419 N N . GLU A 1 193 ? -1.729 -1.762 10.997 1.00 86.00 193 GLU A N 1
ATOM 1420 C CA . GLU A 1 193 ? -3.147 -2.096 11.227 1.00 86.00 193 GLU A CA 1
ATOM 1421 C C . GLU A 1 193 ? -3.424 -2.361 12.711 1.00 86.00 193 GLU A C 1
ATOM 1423 O O . GLU A 1 193 ? -4.265 -1.707 13.331 1.00 86.00 193 GLU A O 1
ATOM 1428 N N . ALA A 1 194 ? -2.628 -3.242 13.326 1.00 82.62 194 ALA A N 1
ATOM 1429 C CA . ALA A 1 194 ? -2.790 -3.604 14.730 1.00 82.62 194 ALA A CA 1
ATOM 1430 C C . ALA A 1 194 ? -2.669 -2.388 15.667 1.00 82.62 194 ALA A C 1
ATOM 1432 O O . ALA A 1 194 ? -3.484 -2.208 16.575 1.00 82.62 194 ALA A O 1
ATOM 1433 N N . HIS A 1 195 ? -1.669 -1.526 15.459 1.00 91.44 195 HIS A N 1
ATOM 1434 C CA . HIS A 1 195 ? -1.484 -0.339 16.296 1.00 91.44 195 HIS A CA 1
ATOM 1435 C C . HIS A 1 195 ? -2.501 0.771 16.004 1.00 91.44 195 HIS A C 1
ATOM 1437 O O . HIS A 1 195 ? -2.826 1.549 16.903 1.00 91.44 195 HIS A O 1
ATOM 1443 N N . LEU A 1 196 ? -3.027 0.852 14.782 1.00 89.75 196 LEU A N 1
ATOM 1444 C CA . LEU A 1 196 ? -4.094 1.785 14.429 1.00 89.75 196 LEU A CA 1
ATOM 1445 C C . LEU A 1 196 ? -5.419 1.395 15.099 1.00 89.75 196 LEU A C 1
ATOM 1447 O O . LEU A 1 196 ? -6.095 2.270 15.649 1.00 89.75 196 LEU A O 1
ATOM 1451 N N . GLY A 1 197 ? -5.739 0.098 15.130 1.00 76.94 197 GLY A N 1
ATOM 1452 C CA . GLY A 1 197 ? -6.863 -0.445 15.898 1.00 76.94 197 GLY A CA 1
ATOM 1453 C C . GLY A 1 197 ? -6.715 -0.154 17.393 1.00 76.94 197 GLY A C 1
ATOM 1454 O O . GLY A 1 197 ? -7.581 0.476 17.997 1.00 76.94 197 GLY A O 1
ATOM 1455 N N . GLN A 1 198 ? -5.553 -0.466 17.980 1.00 84.44 198 GLN A N 1
ATOM 1456 C CA . GLN A 1 198 ? -5.266 -0.178 19.396 1.00 84.44 198 GLN A CA 1
ATOM 1457 C C . GLN A 1 198 ? -5.396 1.313 19.746 1.00 84.44 198 GLN A C 1
ATOM 1459 O O . GLN A 1 198 ? -5.985 1.656 20.773 1.00 84.44 198 GLN A O 1
ATOM 1464 N N . ALA A 1 199 ? -4.894 2.215 18.895 1.00 87.56 199 ALA A N 1
ATOM 1465 C CA . ALA A 1 199 ? -5.048 3.657 19.090 1.00 87.56 199 ALA A CA 1
ATOM 1466 C C . ALA A 1 199 ? -6.525 4.096 19.023 1.00 87.56 199 ALA A C 1
ATOM 1468 O O . ALA A 1 199 ? -6.966 4.933 19.818 1.00 87.56 199 ALA A O 1
ATOM 1469 N N . SER A 1 200 ? -7.297 3.512 18.102 1.00 83.56 200 SER A N 1
ATOM 1470 C CA . SER A 1 200 ? -8.729 3.785 17.919 1.00 83.56 200 SER A CA 1
ATOM 1471 C C . SER A 1 200 ? -9.571 3.289 19.095 1.00 83.56 200 SER A C 1
ATOM 1473 O O . SER A 1 200 ? -10.457 4.009 19.568 1.00 83.56 200 SER A O 1
ATOM 1475 N N . ALA A 1 201 ? -9.261 2.110 19.631 1.00 76.56 201 ALA A N 1
ATOM 1476 C CA . ALA A 1 201 ? -9.869 1.584 20.847 1.00 76.56 201 ALA A CA 1
ATOM 1477 C C . ALA A 1 201 ? -9.522 2.454 22.070 1.00 76.56 201 ALA A C 1
ATOM 1479 O O . ALA A 1 201 ? -10.410 2.910 22.798 1.00 76.56 201 ALA A O 1
ATOM 1480 N N . ALA A 1 202 ? -8.236 2.774 22.257 1.00 82.88 202 ALA A N 1
ATOM 1481 C CA . ALA A 1 202 ? -7.747 3.532 23.408 1.00 82.88 202 ALA A CA 1
ATOM 1482 C C . ALA A 1 202 ? -8.390 4.926 23.525 1.00 82.88 202 ALA A C 1
ATOM 1484 O O . ALA A 1 202 ? -8.759 5.348 24.624 1.00 82.88 202 ALA A O 1
ATOM 1485 N N . VAL A 1 203 ? -8.575 5.629 22.399 1.00 86.06 203 VAL A N 1
ATOM 1486 C CA . VAL A 1 203 ? -9.140 6.992 22.375 1.00 86.06 203 VAL A CA 1
ATOM 1487 C C . VAL A 1 203 ? -10.674 7.035 22.532 1.00 86.06 203 VAL A C 1
ATOM 1489 O O . VAL A 1 203 ? -11.246 8.064 22.932 1.00 86.06 203 VAL A O 1
ATOM 1492 N N . ARG A 1 204 ? -11.359 5.928 22.214 1.00 81.81 204 ARG A N 1
ATOM 1493 C CA . ARG A 1 204 ? -12.812 5.761 22.401 1.00 81.81 204 ARG A CA 1
ATOM 1494 C C . ARG A 1 204 ? -13.175 5.285 23.808 1.00 81.81 204 ARG A C 1
ATOM 1496 O O . ARG A 1 204 ? -14.278 5.586 24.266 1.00 81.81 204 ARG A O 1
ATOM 1503 N N . GLY A 1 205 ? -12.249 4.615 24.496 1.00 77.88 205 GLY A N 1
ATOM 1504 C CA . GLY A 1 205 ? -12.430 4.109 25.855 1.00 77.88 205 GLY A CA 1
ATOM 1505 C C . GLY A 1 205 ? -12.959 5.151 26.851 1.00 77.88 205 GLY A C 1
ATOM 1506 O O . GLY A 1 205 ? -12.642 6.343 26.787 1.00 77.88 205 GLY A O 1
ATOM 1507 N N . GLN A 1 206 ? -13.783 4.692 27.798 1.00 82.25 206 GLN A N 1
ATOM 1508 C CA . GLN A 1 206 ? -14.279 5.486 28.925 1.00 82.25 206 GLN A CA 1
ATOM 1509 C C . GLN A 1 206 ? -13.976 4.746 30.244 1.00 82.25 206 GLN A C 1
ATOM 1511 O O . GLN A 1 206 ? -14.721 3.834 30.604 1.00 82.25 206 GLN A O 1
ATOM 1516 N N . PRO A 1 207 ? -12.916 5.117 30.993 1.00 84.75 207 PRO A N 1
ATOM 1517 C CA . PRO A 1 207 ? -11.979 6.216 30.741 1.00 84.75 207 PRO A CA 1
ATOM 1518 C C . PRO A 1 207 ? -11.008 5.931 29.582 1.00 84.75 207 PRO A C 1
ATOM 1520 O O . PRO A 1 207 ? -10.767 4.781 29.234 1.00 84.75 207 PRO A O 1
ATOM 1523 N N . VAL A 1 208 ? -10.452 6.998 29.007 1.00 89.75 208 VAL A N 1
ATOM 1524 C CA . VAL A 1 208 ? -9.463 6.929 27.918 1.00 89.75 208 VAL A CA 1
ATOM 1525 C C . VAL A 1 208 ? -8.175 6.296 28.440 1.00 89.75 208 VAL A C 1
ATOM 1527 O O . VAL A 1 208 ? -7.658 6.724 29.477 1.00 89.75 208 VAL A O 1
ATOM 1530 N N . ASP A 1 209 ? -7.647 5.307 27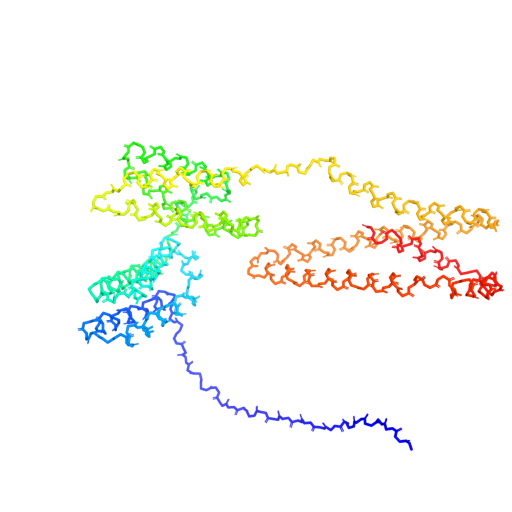.718 1.00 91.19 209 ASP A N 1
ATOM 1531 C CA . ASP A 1 209 ? -6.363 4.684 28.046 1.00 91.19 209 ASP A CA 1
ATOM 1532 C C . ASP A 1 209 ? -5.214 5.457 27.385 1.00 91.19 209 ASP A C 1
ATOM 1534 O O . ASP A 1 209 ? -4.784 5.177 26.265 1.00 91.19 209 ASP A O 1
ATOM 1538 N N . TRP A 1 210 ? -4.715 6.468 28.096 1.00 93.62 210 TRP A N 1
ATOM 1539 C CA . TRP A 1 210 ? -3.624 7.319 27.617 1.00 93.62 210 TRP A CA 1
ATOM 1540 C C . TRP A 1 210 ? -2.322 6.555 27.383 1.00 93.62 210 TRP A C 1
ATOM 1542 O O . TRP A 1 210 ? -1.584 6.882 26.458 1.00 93.62 210 TRP A O 1
ATOM 1552 N N . HIS A 1 211 ? -2.049 5.524 28.188 1.00 94.94 211 HIS A N 1
ATOM 1553 C CA . HIS A 1 211 ? -0.816 4.756 28.061 1.00 94.94 211 HIS A CA 1
ATOM 1554 C C . HIS A 1 211 ? -0.843 3.870 26.814 1.00 94.94 211 HIS A C 1
ATOM 1556 O O . HIS A 1 211 ? 0.142 3.817 26.071 1.00 94.94 211 HIS A O 1
ATOM 1562 N N . ALA A 1 212 ? -1.977 3.214 26.550 1.00 90.81 212 ALA A N 1
ATOM 1563 C CA . ALA A 1 212 ? -2.175 2.448 25.324 1.00 90.81 212 ALA A CA 1
ATOM 1564 C C . ALA A 1 212 ? -2.129 3.350 24.082 1.00 90.81 212 ALA A C 1
ATOM 1566 O O . ALA A 1 212 ? -1.498 2.986 23.087 1.00 90.81 212 ALA A O 1
ATOM 1567 N N . LEU A 1 213 ? -2.730 4.543 24.148 1.00 93.94 213 LEU A N 1
ATOM 1568 C CA . LEU A 1 213 ? -2.717 5.503 23.045 1.00 93.94 213 LEU A CA 1
ATOM 1569 C C . LEU A 1 213 ? -1.298 5.996 22.724 1.00 93.94 213 LEU A C 1
ATOM 1571 O O . LEU A 1 213 ? -0.881 5.957 21.566 1.00 93.94 213 LEU A O 1
ATOM 1575 N N . GLU A 1 214 ? -0.538 6.406 23.744 1.00 95.94 214 GLU A N 1
ATOM 1576 C CA . GLU A 1 214 ? 0.851 6.848 23.586 1.00 95.94 214 GLU A CA 1
ATOM 1577 C C . GLU A 1 214 ? 1.735 5.720 23.025 1.00 95.94 214 GLU A C 1
ATOM 1579 O O . GLU A 1 214 ? 2.494 5.930 22.076 1.00 95.94 214 GLU A O 1
ATOM 1584 N N . THR A 1 215 ? 1.595 4.502 23.560 1.00 96.50 215 THR A N 1
ATOM 1585 C CA . THR A 1 215 ? 2.354 3.323 23.109 1.00 96.50 215 THR A CA 1
ATOM 1586 C C . THR A 1 215 ? 2.037 2.968 21.656 1.00 96.50 215 THR A C 1
ATOM 1588 O O . THR A 1 215 ? 2.943 2.659 20.879 1.00 96.50 215 THR A O 1
ATOM 1591 N N . SER A 1 216 ? 0.764 3.047 21.264 1.00 94.50 216 SER A N 1
ATOM 1592 C CA . SER A 1 216 ? 0.332 2.791 19.887 1.00 94.50 216 SER A CA 1
ATOM 1593 C C . SER A 1 216 ? 0.905 3.839 18.932 1.00 94.50 216 SER A C 1
ATOM 1595 O O . SER A 1 216 ? 1.487 3.487 17.906 1.00 94.50 216 SER A O 1
ATOM 1597 N N . ALA A 1 217 ? 0.851 5.124 19.303 1.00 96.56 217 ALA A N 1
ATOM 1598 C CA . ALA A 1 217 ? 1.455 6.202 18.522 1.00 96.56 217 ALA A CA 1
ATOM 1599 C C . ALA A 1 217 ? 2.980 6.035 18.392 1.00 96.56 217 ALA A C 1
ATOM 1601 O O . ALA A 1 217 ? 3.529 6.184 17.300 1.00 96.56 217 ALA A O 1
ATOM 1602 N N . ALA A 1 218 ? 3.678 5.665 19.470 1.00 96.94 218 ALA A N 1
ATOM 1603 C CA . ALA A 1 218 ? 5.116 5.399 19.443 1.00 96.94 218 ALA A CA 1
ATOM 1604 C C . ALA A 1 218 ? 5.477 4.234 18.504 1.00 96.94 218 ALA A C 1
ATOM 1606 O O . ALA A 1 218 ? 6.409 4.349 17.703 1.00 96.94 218 ALA A O 1
ATOM 1607 N N . SER A 1 219 ? 4.719 3.136 18.560 1.00 97.00 219 SER A N 1
ATOM 1608 C CA . SER A 1 219 ? 4.931 1.964 17.702 1.00 97.00 219 SER A CA 1
ATOM 1609 C C . SER A 1 219 ? 4.645 2.262 16.227 1.00 97.00 219 SER A C 1
ATOM 1611 O O . SER A 1 219 ? 5.421 1.857 15.356 1.00 97.00 219 SER A O 1
ATOM 1613 N N . LEU A 1 220 ? 3.604 3.049 15.930 1.00 96.31 220 LEU A N 1
ATOM 1614 C CA . LEU A 1 220 ? 3.323 3.538 14.576 1.00 96.31 220 LEU A CA 1
ATOM 1615 C C . LEU A 1 220 ? 4.501 4.354 14.019 1.00 96.31 220 LEU A C 1
ATOM 1617 O O . LEU A 1 220 ? 4.944 4.110 12.894 1.00 96.31 220 LEU A O 1
ATOM 1621 N N . ARG A 1 221 ? 5.076 5.267 14.817 1.00 95.31 221 ARG A N 1
ATOM 1622 C CA . ARG A 1 221 ? 6.265 6.054 14.424 1.00 95.31 221 ARG A CA 1
ATOM 1623 C C . ARG A 1 221 ? 7.462 5.157 14.139 1.00 95.31 221 ARG A C 1
ATOM 1625 O O . ARG A 1 221 ? 8.106 5.310 13.103 1.00 95.31 221 ARG A O 1
ATOM 1632 N N . ALA A 1 222 ? 7.741 4.214 15.037 1.00 94.94 222 ALA A N 1
ATOM 1633 C CA . ALA A 1 222 ? 8.858 3.283 14.909 1.00 94.94 222 ALA A CA 1
ATOM 1634 C C . ALA A 1 222 ? 8.731 2.370 13.679 1.00 94.94 222 ALA A C 1
ATOM 1636 O O . ALA A 1 222 ? 9.745 1.991 13.096 1.00 94.94 222 ALA A O 1
ATOM 1637 N N . THR A 1 223 ? 7.501 2.057 13.265 1.00 94.06 223 THR A N 1
ATOM 1638 C CA . THR A 1 223 ? 7.222 1.215 12.096 1.00 94.06 223 THR A CA 1
ATOM 1639 C C . THR A 1 223 ? 7.286 2.004 10.788 1.00 94.06 223 THR A C 1
ATOM 1641 O O . THR A 1 223 ? 7.856 1.524 9.811 1.00 94.06 223 THR A O 1
ATOM 1644 N N . ILE A 1 224 ? 6.752 3.231 10.755 1.00 91.88 224 ILE A N 1
ATOM 1645 C CA . ILE A 1 224 ? 6.679 4.047 9.530 1.00 91.88 224 ILE A CA 1
ATOM 1646 C C . ILE A 1 224 ? 7.998 4.768 9.229 1.00 91.88 224 ILE A C 1
ATOM 1648 O O . ILE A 1 224 ? 8.370 4.877 8.061 1.00 91.88 224 ILE A O 1
ATOM 1652 N N . ALA A 1 225 ? 8.735 5.241 10.239 1.00 91.31 225 ALA A N 1
ATOM 1653 C CA . ALA A 1 225 ? 9.962 6.012 10.017 1.00 91.31 225 ALA A CA 1
ATOM 1654 C C . ALA A 1 225 ? 11.017 5.274 9.157 1.00 91.31 225 ALA A C 1
ATOM 1656 O O . ALA A 1 225 ? 11.521 5.884 8.211 1.00 91.31 225 ALA A O 1
ATOM 1657 N N . PRO A 1 226 ? 11.302 3.971 9.365 1.00 89.81 226 PRO A N 1
ATOM 1658 C CA . PRO A 1 226 ? 12.221 3.218 8.506 1.00 89.81 226 PRO A CA 1
ATOM 1659 C C . PRO A 1 226 ? 11.738 3.066 7.058 1.00 89.81 226 PRO A C 1
ATOM 1661 O O . PRO A 1 226 ? 12.557 2.946 6.151 1.00 89.81 226 PRO A O 1
ATOM 1664 N N . LEU A 1 227 ? 10.425 3.099 6.802 1.00 86.75 227 LEU A N 1
ATOM 1665 C CA . LEU A 1 227 ? 9.879 3.021 5.438 1.00 86.75 227 LEU A CA 1
ATOM 1666 C C . LEU A 1 227 ? 10.177 4.287 4.622 1.00 86.75 227 LEU A C 1
ATOM 1668 O O . LEU A 1 227 ? 10.184 4.247 3.389 1.00 86.75 227 LEU A O 1
ATOM 1672 N N . LEU A 1 228 ? 10.435 5.408 5.306 1.00 84.38 228 LEU A N 1
ATOM 1673 C CA . LEU A 1 228 ? 10.843 6.673 4.696 1.00 84.38 228 LEU A CA 1
ATOM 1674 C C . LEU A 1 228 ? 12.336 6.724 4.378 1.00 84.38 228 LEU A C 1
ATOM 1676 O O . LEU A 1 228 ? 12.754 7.583 3.596 1.00 84.38 228 LEU A O 1
ATOM 1680 N N . GLU A 1 229 ? 13.138 5.812 4.937 1.00 77.50 229 GLU A N 1
ATOM 1681 C CA . GLU A 1 229 ? 14.522 5.629 4.516 1.00 77.50 229 GLU A CA 1
ATOM 1682 C C . GLU A 1 229 ? 14.526 5.011 3.118 1.00 77.50 229 GLU A C 1
ATOM 1684 O O . GLU A 1 229 ? 14.648 3.804 2.899 1.00 77.50 229 GLU A O 1
ATOM 1689 N N . VAL A 1 230 ? 14.378 5.880 2.121 1.00 59.75 230 VAL A N 1
ATOM 1690 C CA . VAL A 1 230 ? 14.628 5.533 0.734 1.00 59.75 230 VAL A CA 1
ATOM 1691 C C . VAL A 1 230 ? 16.049 4.978 0.691 1.00 59.75 230 VAL A C 1
ATOM 1693 O O . VAL A 1 230 ? 17.011 5.723 0.886 1.00 59.75 230 VAL A O 1
ATOM 1696 N N . ARG A 1 231 ? 16.204 3.678 0.393 1.00 59.28 231 ARG A N 1
ATOM 1697 C CA . ARG A 1 231 ? 17.436 3.190 -0.238 1.00 59.28 231 ARG A CA 1
ATOM 1698 C C . ARG A 1 231 ? 17.611 4.050 -1.474 1.00 59.28 231 ARG A C 1
ATOM 1700 O O . ARG A 1 231 ? 16.936 3.831 -2.478 1.00 59.28 231 ARG A O 1
ATOM 1707 N N . ALA A 1 232 ? 18.423 5.093 -1.353 1.00 56.81 232 ALA A N 1
ATOM 1708 C CA . ALA A 1 232 ? 18.686 6.010 -2.434 1.00 56.81 232 ALA A CA 1
ATOM 1709 C C . ALA A 1 232 ? 19.352 5.182 -3.527 1.00 56.81 232 ALA A C 1
ATOM 1711 O O . ALA A 1 232 ? 20.536 4.877 -3.427 1.00 56.81 232 ALA A O 1
ATOM 1712 N N . TYR A 1 233 ? 18.579 4.784 -4.540 1.00 59.38 233 TYR A N 1
ATOM 1713 C CA . TYR A 1 233 ? 19.148 4.412 -5.820 1.00 59.38 233 TYR A CA 1
ATOM 1714 C C . TYR A 1 233 ? 19.903 5.645 -6.277 1.00 59.38 233 TYR A C 1
ATOM 1716 O O . TYR A 1 233 ? 19.326 6.669 -6.651 1.00 59.38 233 TYR A O 1
ATOM 1724 N N . THR A 1 234 ? 21.210 5.592 -6.109 1.00 78.94 234 THR A N 1
ATOM 1725 C CA . THR A 1 234 ? 22.072 6.693 -6.470 1.00 78.94 234 THR A CA 1
ATOM 1726 C C . THR A 1 234 ? 22.073 6.805 -7.989 1.00 78.94 234 THR A C 1
ATOM 1728 O O . THR A 1 234 ? 21.840 5.833 -8.713 1.00 78.94 234 THR A O 1
ATOM 1731 N N . ALA A 1 235 ? 22.400 7.989 -8.508 1.00 82.12 235 ALA A N 1
ATOM 1732 C CA . ALA A 1 235 ? 22.660 8.139 -9.939 1.00 82.12 235 ALA A CA 1
ATOM 1733 C C . ALA A 1 235 ? 23.718 7.131 -10.431 1.00 82.12 235 ALA A C 1
ATOM 1735 O O . ALA A 1 235 ? 23.714 6.755 -11.598 1.00 82.12 235 ALA A O 1
ATOM 1736 N N . PHE A 1 236 ? 24.589 6.664 -9.530 1.00 84.12 236 PHE A N 1
ATOM 1737 C CA . PHE A 1 236 ? 25.561 5.618 -9.801 1.00 84.12 236 PHE A CA 1
ATOM 1738 C C . PHE A 1 236 ? 24.917 4.239 -10.003 1.00 84.12 236 PHE A C 1
ATOM 1740 O O . PHE A 1 236 ? 25.297 3.552 -10.944 1.00 84.12 236 PHE A O 1
ATOM 1747 N N . ASP A 1 237 ? 23.918 3.857 -9.203 1.00 83.31 237 ASP A N 1
ATOM 1748 C CA . ASP A 1 237 ? 23.214 2.574 -9.357 1.00 83.31 237 ASP A CA 1
ATOM 1749 C C . ASP A 1 237 ? 22.479 2.502 -10.702 1.00 83.31 237 ASP A C 1
ATOM 1751 O O . ASP A 1 237 ? 22.599 1.523 -11.440 1.00 83.31 237 ASP A O 1
ATOM 1755 N N . ALA A 1 238 ? 21.791 3.585 -11.076 1.00 83.94 238 ALA A N 1
ATOM 1756 C CA . ALA A 1 238 ? 21.141 3.694 -12.381 1.00 83.94 238 ALA A CA 1
ATOM 1757 C C . ALA A 1 238 ? 22.164 3.733 -13.532 1.00 83.94 238 ALA A C 1
ATOM 1759 O O . ALA A 1 238 ? 21.990 3.059 -14.551 1.00 83.94 238 ALA A O 1
ATOM 1760 N N . ALA A 1 239 ? 23.259 4.485 -13.369 1.00 85.44 239 ALA A N 1
ATOM 1761 C CA . ALA A 1 239 ? 24.317 4.560 -14.370 1.00 85.44 239 ALA A CA 1
ATOM 1762 C C . ALA A 1 239 ? 25.027 3.216 -14.567 1.00 85.44 239 ALA A C 1
ATOM 1764 O O . ALA A 1 239 ? 25.381 2.899 -15.696 1.00 85.44 239 ALA A O 1
ATOM 1765 N N . ALA A 1 240 ? 25.214 2.414 -13.515 1.00 88.25 240 ALA A N 1
ATOM 1766 C CA . ALA A 1 240 ? 25.858 1.107 -13.606 1.00 88.25 240 ALA A CA 1
ATOM 1767 C C . ALA A 1 240 ? 25.052 0.127 -14.472 1.00 88.25 240 ALA A C 1
ATOM 1769 O O . ALA A 1 240 ? 25.644 -0.608 -15.263 1.00 88.25 240 ALA A O 1
ATOM 1770 N N . ILE A 1 241 ? 23.718 0.160 -14.372 1.00 85.50 241 ILE A N 1
ATOM 1771 C CA . ILE A 1 241 ? 22.826 -0.646 -15.216 1.00 85.50 241 ILE A CA 1
ATOM 1772 C C . ILE A 1 241 ? 22.933 -0.184 -16.673 1.00 85.50 241 ILE A C 1
ATOM 1774 O O . ILE A 1 241 ? 23.304 -0.973 -17.537 1.00 85.50 241 ILE A O 1
ATOM 1778 N N . ILE A 1 242 ? 22.713 1.107 -16.945 1.00 86.38 242 ILE A N 1
ATOM 1779 C CA . ILE A 1 242 ? 22.761 1.653 -18.315 1.00 86.38 242 ILE A CA 1
ATOM 1780 C C . ILE A 1 242 ? 24.136 1.428 -18.957 1.00 86.38 242 ILE A C 1
ATOM 1782 O O . ILE A 1 242 ? 24.234 1.087 -20.135 1.00 86.38 242 ILE A O 1
ATOM 1786 N N . LEU A 1 243 ? 25.211 1.606 -18.187 1.00 88.88 243 LEU A N 1
ATOM 1787 C CA . LEU A 1 243 ? 26.574 1.390 -18.656 1.00 88.88 243 LEU A CA 1
ATOM 1788 C C . LEU A 1 243 ? 26.818 -0.078 -19.010 1.00 88.88 243 LEU A C 1
ATOM 1790 O O . LEU A 1 243 ? 27.482 -0.342 -20.010 1.00 88.88 243 LEU A O 1
ATOM 1794 N N . ARG A 1 244 ? 26.296 -1.022 -18.219 1.00 91.00 244 ARG A N 1
ATOM 1795 C CA . ARG A 1 244 ? 26.418 -2.455 -18.493 1.00 91.00 244 ARG A CA 1
ATOM 1796 C C . ARG A 1 244 ? 25.702 -2.829 -19.787 1.00 91.00 244 ARG A C 1
ATOM 1798 O O . ARG A 1 244 ? 26.357 -3.352 -20.686 1.00 91.00 244 ARG A O 1
ATOM 1805 N N . GLU A 1 245 ? 24.413 -2.518 -19.896 1.00 87.62 245 GLU A N 1
ATOM 1806 C CA . GLU A 1 245 ? 23.620 -2.909 -21.070 1.00 87.62 245 GLU A CA 1
ATOM 1807 C C . GLU A 1 245 ? 24.145 -2.207 -22.338 1.00 87.62 245 GLU A C 1
ATOM 1809 O O . GLU A 1 245 ? 24.377 -2.829 -23.378 1.00 87.62 245 GLU A O 1
ATOM 1814 N N . GLY A 1 246 ? 24.506 -0.922 -22.227 1.00 86.06 246 GLY A N 1
ATOM 1815 C CA . GLY A 1 246 ? 25.127 -0.173 -23.319 1.00 86.06 246 GLY A CA 1
ATOM 1816 C C . GLY A 1 246 ? 26.493 -0.725 -23.752 1.00 86.06 246 GLY A C 1
ATOM 1817 O O . GLY A 1 246 ? 26.809 -0.729 -24.946 1.00 86.06 246 GLY A O 1
ATOM 1818 N N . LEU A 1 247 ? 27.310 -1.218 -22.812 1.00 89.06 247 LEU A N 1
ATOM 1819 C CA . LEU A 1 247 ? 28.593 -1.850 -23.123 1.00 89.06 247 LEU A CA 1
ATOM 1820 C C . LEU A 1 247 ? 28.397 -3.200 -23.825 1.00 89.06 247 LEU A C 1
ATOM 1822 O O . LEU A 1 247 ? 29.116 -3.478 -24.785 1.00 89.06 247 LEU A O 1
ATOM 1826 N N . GLU A 1 248 ? 27.437 -4.021 -23.389 1.00 85.69 248 GLU A N 1
ATOM 1827 C CA . GLU A 1 248 ? 27.114 -5.301 -24.032 1.00 85.69 248 GLU A CA 1
ATOM 1828 C C . GLU A 1 248 ? 26.727 -5.091 -25.507 1.00 85.69 248 GLU A C 1
ATOM 1830 O O . GLU A 1 248 ? 27.331 -5.703 -26.400 1.00 85.69 248 GLU A O 1
ATOM 1835 N N . ALA A 1 249 ? 25.828 -4.142 -25.790 1.00 88.06 249 ALA A N 1
ATOM 1836 C CA . ALA A 1 249 ? 25.456 -3.783 -27.159 1.00 88.06 249 ALA A CA 1
ATOM 1837 C C . ALA A 1 249 ? 26.654 -3.266 -27.978 1.00 88.06 249 ALA A C 1
ATOM 1839 O O . ALA A 1 249 ? 26.875 -3.688 -29.123 1.00 88.06 249 ALA A O 1
ATOM 1840 N N . LEU A 1 250 ? 27.475 -2.386 -27.391 1.00 88.44 250 LEU A N 1
ATOM 1841 C CA . LEU A 1 250 ? 28.658 -1.831 -28.052 1.00 88.44 250 LEU A CA 1
ATOM 1842 C C . LEU A 1 250 ? 29.680 -2.919 -28.401 1.00 88.44 250 LEU A C 1
ATOM 1844 O O . LEU A 1 250 ? 30.247 -2.895 -29.497 1.00 88.44 250 LEU A O 1
ATOM 1848 N N . LEU A 1 251 ? 29.897 -3.891 -27.511 1.00 87.94 251 LEU A N 1
ATOM 1849 C CA . LEU A 1 251 ? 30.807 -5.012 -27.746 1.00 87.94 251 LEU A CA 1
ATOM 1850 C C . LEU A 1 251 ? 30.338 -5.890 -28.911 1.00 87.94 251 LEU A C 1
ATOM 1852 O O . LEU A 1 251 ? 31.160 -6.274 -29.748 1.00 87.94 251 LEU A O 1
ATOM 1856 N N . VAL A 1 252 ? 29.033 -6.157 -29.030 1.00 85.44 252 VAL A N 1
ATOM 1857 C CA . VAL A 1 252 ? 28.480 -6.920 -30.161 1.00 85.44 252 VAL A CA 1
ATOM 1858 C C . VAL A 1 252 ? 28.663 -6.162 -31.478 1.00 85.44 252 VAL A C 1
ATOM 1860 O O . VAL A 1 252 ? 29.162 -6.727 -32.458 1.00 85.44 252 VAL A O 1
ATOM 1863 N N . VAL A 1 253 ? 28.338 -4.867 -31.513 1.00 87.62 253 VAL A N 1
ATOM 1864 C CA . VAL A 1 253 ? 28.524 -4.031 -32.712 1.00 87.62 253 VAL A CA 1
ATOM 1865 C C . VAL A 1 253 ? 30.005 -3.949 -33.097 1.00 87.62 253 VAL A C 1
ATOM 1867 O O . VAL A 1 253 ? 30.352 -4.126 -34.269 1.00 87.62 253 VAL A O 1
ATOM 1870 N N . ALA A 1 254 ? 30.901 -3.756 -32.128 1.00 87.44 254 ALA A N 1
ATOM 1871 C CA . ALA A 1 254 ? 32.343 -3.728 -32.355 1.00 87.44 254 ALA A CA 1
ATOM 1872 C C . ALA A 1 254 ? 32.866 -5.065 -32.905 1.00 87.44 254 ALA A C 1
ATOM 1874 O O . ALA A 1 254 ? 33.679 -5.067 -33.838 1.00 87.44 254 ALA A O 1
ATOM 1875 N N . ALA A 1 255 ? 32.375 -6.199 -32.395 1.00 85.50 255 ALA A N 1
ATOM 1876 C CA . ALA A 1 255 ? 32.719 -7.525 -32.900 1.00 85.50 255 ALA A CA 1
ATOM 1877 C C . ALA A 1 255 ? 32.290 -7.702 -34.367 1.00 85.50 255 ALA A C 1
ATOM 1879 O O . ALA A 1 255 ? 33.098 -8.137 -35.193 1.00 85.50 255 ALA A O 1
ATOM 1880 N N . LEU A 1 256 ? 31.070 -7.285 -34.725 1.00 84.31 256 LEU A N 1
ATOM 1881 C CA . LEU A 1 256 ? 30.563 -7.335 -36.103 1.00 84.31 256 LEU A CA 1
ATOM 1882 C C . LEU A 1 256 ? 31.365 -6.429 -37.053 1.00 84.31 256 LEU A C 1
ATOM 1884 O O . LEU A 1 256 ? 31.745 -6.849 -38.150 1.00 84.31 256 LEU A O 1
ATOM 1888 N N . LEU A 1 257 ? 31.674 -5.199 -36.632 1.00 86.00 257 LEU A N 1
ATOM 1889 C CA . LEU A 1 257 ? 32.476 -4.262 -37.425 1.00 86.00 257 LEU A CA 1
ATOM 1890 C C . LEU A 1 257 ? 33.910 -4.767 -37.631 1.00 86.00 257 LEU A C 1
ATOM 1892 O O . LEU A 1 257 ? 34.458 -4.625 -38.729 1.00 86.00 257 LEU A O 1
ATOM 1896 N N . THR A 1 258 ? 34.504 -5.371 -36.600 1.00 86.31 258 THR A N 1
ATOM 1897 C CA . THR A 1 258 ? 35.854 -5.953 -36.646 1.00 86.31 258 THR A CA 1
ATOM 1898 C C . THR A 1 258 ? 35.894 -7.184 -37.546 1.00 86.31 258 THR A C 1
ATOM 1900 O O . THR A 1 258 ? 36.803 -7.314 -38.369 1.00 86.31 258 THR A O 1
ATOM 1903 N N . PHE A 1 259 ? 34.878 -8.047 -37.462 1.00 80.00 259 PHE A N 1
ATOM 1904 C CA . PHE A 1 259 ? 34.712 -9.196 -38.351 1.00 80.00 259 PHE A CA 1
ATOM 1905 C C . PHE A 1 259 ? 34.657 -8.766 -39.825 1.00 80.00 259 PHE A C 1
ATOM 1907 O O . PHE A 1 259 ? 35.397 -9.302 -40.650 1.00 80.00 259 PHE A O 1
ATOM 1914 N N . LEU A 1 260 ? 33.867 -7.736 -40.150 1.00 82.19 260 LEU A N 1
ATOM 1915 C CA . LEU A 1 260 ? 33.765 -7.203 -41.514 1.00 82.19 260 LEU A CA 1
ATOM 1916 C C . LEU A 1 260 ? 35.080 -6.614 -42.041 1.00 82.19 260 LEU A C 1
ATOM 1918 O O . LEU A 1 260 ? 35.417 -6.822 -43.208 1.00 82.19 260 LEU A O 1
ATOM 1922 N N . ARG A 1 261 ? 35.847 -5.915 -41.193 1.00 80.56 261 ARG A N 1
ATOM 1923 C CA . ARG A 1 261 ? 37.176 -5.398 -41.573 1.00 80.56 261 ARG A CA 1
ATOM 1924 C C . ARG A 1 261 ? 38.149 -6.533 -41.865 1.00 80.56 261 ARG A C 1
ATOM 1926 O O . ARG A 1 261 ? 38.837 -6.496 -42.880 1.00 80.56 261 ARG A O 1
ATOM 1933 N N . ARG A 1 262 ? 38.177 -7.559 -41.011 1.00 78.31 262 ARG A N 1
ATOM 1934 C CA . ARG A 1 262 ? 39.078 -8.711 -41.159 1.00 78.31 262 ARG A CA 1
ATOM 1935 C C . ARG A 1 262 ? 38.721 -9.594 -42.360 1.00 78.31 262 ARG A C 1
ATOM 1937 O O . ARG A 1 262 ? 39.612 -10.186 -42.955 1.00 78.31 262 ARG A O 1
ATOM 1944 N N . ALA A 1 263 ? 37.446 -9.634 -42.744 1.00 77.31 263 ALA A N 1
ATOM 1945 C CA . ALA A 1 263 ? 36.951 -10.334 -43.930 1.00 77.31 263 ALA A CA 1
ATOM 1946 C C . ALA A 1 26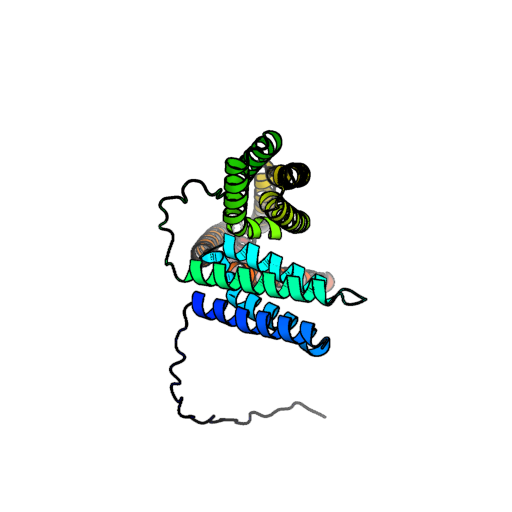3 ? 37.102 -9.533 -45.244 1.00 77.31 263 ALA A C 1
ATOM 1948 O O . ALA A 1 263 ? 36.561 -9.942 -46.267 1.00 77.31 263 ALA A O 1
ATOM 1949 N N . ASN A 1 264 ? 37.811 -8.395 -45.227 1.00 79.50 264 ASN A N 1
ATOM 1950 C CA . ASN A 1 264 ? 38.012 -7.504 -46.377 1.00 79.50 264 ASN A CA 1
ATOM 1951 C C . ASN A 1 264 ? 36.697 -6.985 -47.004 1.00 79.50 264 ASN A C 1
ATOM 1953 O O . ASN A 1 264 ? 36.584 -6.773 -48.209 1.00 79.50 264 ASN A O 1
ATOM 1957 N N . HIS A 1 265 ? 35.689 -6.789 -46.153 1.00 80.56 265 HIS A N 1
ATOM 1958 C CA . HIS A 1 265 ? 34.320 -6.397 -46.491 1.00 80.56 265 HIS A CA 1
ATOM 1959 C C . HIS A 1 265 ? 33.912 -5.114 -45.743 1.00 80.56 265 HIS A C 1
ATOM 1961 O O . HIS A 1 265 ? 32.802 -4.982 -45.219 1.00 80.56 265 HIS A O 1
ATOM 1967 N N . ALA A 1 266 ? 34.841 -4.159 -45.643 1.00 76.81 266 ALA A N 1
ATOM 1968 C CA . ALA A 1 266 ? 34.632 -2.895 -44.934 1.00 76.81 266 ALA A CA 1
ATOM 1969 C C . ALA A 1 266 ? 33.534 -2.017 -45.575 1.00 76.81 266 ALA A C 1
ATOM 1971 O O . ALA A 1 266 ? 32.865 -1.251 -44.886 1.00 76.81 266 ALA A O 1
ATOM 1972 N N . ASP A 1 267 ? 33.287 -2.184 -46.874 1.00 78.69 267 ASP A N 1
ATOM 1973 C CA . ASP A 1 267 ? 32.200 -1.564 -47.639 1.00 78.69 267 ASP A CA 1
ATOM 1974 C C . ASP A 1 267 ? 30.802 -1.896 -47.081 1.00 78.69 267 ASP A C 1
ATOM 1976 O O . ASP A 1 267 ? 29.862 -1.106 -47.203 1.00 78.69 267 ASP A O 1
ATOM 1980 N N . LYS A 1 268 ? 30.672 -3.035 -46.393 1.00 79.69 268 LYS A N 1
ATOM 1981 C CA . LYS A 1 268 ? 29.403 -3.562 -45.874 1.00 79.69 268 LYS A CA 1
ATOM 1982 C C . LYS A 1 268 ? 29.071 -3.097 -44.454 1.00 79.69 268 LYS A C 1
ATOM 1984 O O . LYS A 1 268 ? 27.978 -3.379 -43.971 1.00 79.69 268 LYS A O 1
ATOM 1989 N N . GLN A 1 269 ? 29.950 -2.330 -43.799 1.00 83.38 269 GLN A N 1
ATOM 1990 C CA . GLN A 1 269 ? 29.730 -1.806 -42.438 1.00 83.38 269 GLN A CA 1
ATOM 1991 C C . GLN A 1 269 ? 28.475 -0.936 -42.308 1.00 83.38 269 GLN A C 1
ATOM 1993 O O . GLN A 1 269 ? 27.880 -0.865 -41.235 1.00 83.38 269 GLN A O 1
ATOM 1998 N N . ARG A 1 270 ? 28.036 -0.315 -43.409 1.00 86.62 270 ARG A N 1
ATOM 1999 C CA . ARG A 1 270 ? 26.812 0.499 -43.465 1.00 86.62 270 ARG A CA 1
ATOM 2000 C C . ARG A 1 270 ? 25.572 -0.281 -43.020 1.00 86.62 270 ARG A C 1
ATOM 2002 O O . ARG A 1 270 ? 24.694 0.297 -42.398 1.00 86.62 270 ARG A O 1
ATOM 2009 N N . TRP A 1 271 ? 25.527 -1.588 -43.280 1.00 83.81 271 TRP A N 1
ATOM 2010 C CA . TRP A 1 271 ? 24.415 -2.450 -42.875 1.00 83.81 271 TRP A CA 1
ATOM 2011 C C . TRP A 1 271 ? 24.369 -2.698 -41.368 1.00 83.81 271 TRP A C 1
ATOM 2013 O O . TRP A 1 271 ? 23.285 -2.774 -40.803 1.00 83.81 271 TRP A O 1
ATOM 2023 N N . VAL A 1 272 ? 25.530 -2.762 -40.709 1.00 87.06 272 VAL A N 1
ATOM 2024 C CA . VAL A 1 272 ? 25.616 -2.883 -39.246 1.00 87.06 272 VAL A CA 1
ATOM 2025 C C . VAL A 1 272 ? 25.117 -1.598 -38.587 1.00 87.06 272 VAL A C 1
ATOM 2027 O O . VAL A 1 272 ? 24.292 -1.665 -37.685 1.00 87.06 272 VAL A O 1
ATOM 2030 N N . TRP A 1 273 ? 25.540 -0.432 -39.084 1.00 90.06 273 TRP A N 1
ATOM 2031 C CA . TRP A 1 273 ? 25.057 0.864 -38.591 1.00 90.06 273 TRP A CA 1
ATOM 2032 C C . TRP A 1 273 ? 23.568 1.096 -38.862 1.00 90.06 273 TRP A C 1
ATOM 2034 O O . TRP A 1 273 ? 22.875 1.648 -38.014 1.00 90.06 273 TRP A O 1
ATOM 2044 N N . LEU A 1 274 ? 23.064 0.649 -40.015 1.00 91.75 274 LEU A N 1
ATOM 2045 C CA . LEU A 1 274 ? 21.641 0.731 -40.338 1.00 91.75 274 LEU A CA 1
ATOM 2046 C C . LEU A 1 274 ? 20.816 -0.178 -39.422 1.00 91.75 274 LEU A C 1
ATOM 2048 O O . LEU A 1 274 ? 19.813 0.268 -38.878 1.00 91.75 274 LEU A O 1
ATOM 2052 N N . GLY A 1 275 ? 21.271 -1.412 -39.191 1.00 87.69 275 GLY A N 1
ATOM 2053 C CA . GLY A 1 275 ? 20.668 -2.313 -38.210 1.00 87.69 275 GLY A CA 1
ATOM 2054 C C . GLY A 1 275 ? 20.660 -1.714 -36.805 1.00 87.69 275 GLY A C 1
ATOM 2055 O O . GLY A 1 275 ? 19.620 -1.689 -36.158 1.00 87.69 275 GLY A O 1
ATOM 2056 N N . ALA A 1 276 ? 21.789 -1.146 -36.376 1.00 91.25 276 ALA A N 1
ATOM 2057 C CA . ALA A 1 276 ? 21.912 -0.471 -35.091 1.00 91.25 276 ALA A CA 1
ATOM 2058 C C . ALA A 1 276 ? 20.931 0.702 -34.941 1.00 91.25 276 ALA A C 1
ATOM 2060 O O . ALA A 1 276 ? 20.208 0.776 -33.952 1.00 91.25 276 ALA A O 1
ATOM 2061 N N . GLY A 1 277 ? 20.854 1.584 -35.942 1.00 92.88 277 GLY A N 1
ATOM 2062 C CA . GLY A 1 277 ? 19.927 2.717 -35.930 1.00 92.88 277 GLY A CA 1
ATOM 2063 C C . GLY A 1 277 ? 18.458 2.288 -35.907 1.00 92.88 277 GLY A C 1
ATOM 2064 O O . GLY A 1 277 ? 17.665 2.866 -35.169 1.00 92.88 277 GLY A O 1
ATOM 2065 N N . VAL A 1 278 ? 18.097 1.246 -36.663 1.00 94.00 278 VAL A N 1
ATOM 2066 C CA . VAL A 1 278 ? 16.745 0.664 -36.627 1.00 94.00 278 VAL A CA 1
ATOM 2067 C C . VAL A 1 278 ? 16.442 0.057 -35.254 1.00 94.00 278 VAL A C 1
ATOM 2069 O O . VAL A 1 278 ? 15.335 0.242 -34.758 1.00 94.00 278 VAL A O 1
ATOM 2072 N N . GLY A 1 279 ? 17.418 -0.605 -34.625 1.00 90.94 279 GLY A N 1
ATOM 2073 C CA . GLY A 1 279 ? 17.295 -1.142 -33.267 1.00 90.94 279 GLY A CA 1
ATOM 2074 C C . GLY A 1 279 ? 16.939 -0.054 -32.255 1.00 90.94 279 GLY A C 1
ATOM 2075 O O . GLY A 1 279 ? 15.918 -0.169 -31.588 1.00 90.94 279 GLY A O 1
ATOM 2076 N N . VAL A 1 280 ? 17.700 1.049 -32.234 1.00 93.06 280 VAL A N 1
ATOM 2077 C CA . VAL A 1 280 ? 17.427 2.202 -31.352 1.00 93.06 280 VAL A CA 1
ATOM 2078 C C . VAL A 1 280 ? 16.018 2.758 -31.570 1.00 93.06 280 VAL A C 1
ATOM 2080 O O . VAL A 1 280 ? 15.294 3.020 -30.611 1.00 93.06 280 VAL A O 1
ATOM 2083 N N . LEU A 1 281 ? 15.609 2.936 -32.831 1.00 94.81 281 LEU A N 1
ATOM 2084 C CA . LEU A 1 281 ? 14.278 3.455 -33.153 1.00 94.81 281 LEU A CA 1
ATOM 2085 C C . LEU A 1 281 ? 13.162 2.531 -32.654 1.00 94.81 281 LEU A C 1
ATOM 2087 O O . LEU A 1 281 ? 12.168 3.024 -32.120 1.00 94.81 281 LEU A O 1
ATOM 2091 N N . LEU A 1 282 ? 13.320 1.211 -32.801 1.00 92.44 282 LEU A N 1
ATOM 2092 C CA . LEU A 1 282 ? 12.356 0.247 -32.273 1.00 92.44 282 LEU A CA 1
ATOM 2093 C C . LEU A 1 282 ? 12.313 0.258 -30.740 1.00 92.44 282 LEU A C 1
ATOM 2095 O O . LEU A 1 282 ? 11.210 0.258 -30.196 1.00 92.44 282 LEU A O 1
ATOM 2099 N N . SER A 1 283 ? 13.460 0.312 -30.051 1.00 89.38 283 SER A N 1
ATOM 2100 C CA . SER A 1 283 ? 13.500 0.380 -28.581 1.00 89.38 283 SER A CA 1
ATOM 2101 C C . SER A 1 283 ? 12.743 1.607 -28.066 1.00 89.38 283 SER A C 1
ATOM 2103 O O . SER A 1 283 ? 11.892 1.489 -27.186 1.00 89.38 283 SER A O 1
ATOM 2105 N N . ILE A 1 284 ? 12.960 2.779 -28.678 1.00 92.06 284 ILE A N 1
ATOM 2106 C CA . ILE A 1 284 ? 12.239 4.013 -28.322 1.00 92.06 284 ILE A CA 1
ATOM 2107 C C . ILE A 1 284 ? 10.736 3.873 -28.597 1.00 92.06 284 ILE A C 1
ATOM 2109 O O . ILE A 1 284 ? 9.919 4.260 -27.763 1.00 92.06 284 ILE A O 1
ATOM 2113 N N . ALA A 1 285 ? 10.350 3.314 -29.748 1.00 92.00 285 ALA A N 1
ATOM 2114 C CA . ALA A 1 285 ? 8.942 3.135 -30.096 1.00 92.00 285 ALA A CA 1
ATOM 2115 C C . ALA A 1 285 ? 8.212 2.223 -29.096 1.00 92.00 285 ALA A C 1
ATOM 2117 O O . ALA A 1 285 ? 7.098 2.540 -28.675 1.00 92.00 285 ALA A O 1
ATOM 2118 N N . VAL A 1 286 ? 8.848 1.123 -28.681 1.00 88.81 286 VAL A N 1
ATOM 2119 C CA . VAL A 1 286 ? 8.308 0.219 -27.657 1.00 88.81 286 VAL A CA 1
ATOM 2120 C C . VAL A 1 286 ? 8.236 0.915 -26.300 1.00 88.81 286 VAL A C 1
ATOM 2122 O O . VAL A 1 286 ? 7.206 0.817 -25.641 1.00 88.81 286 VAL A O 1
ATOM 2125 N N . ALA A 1 287 ? 9.264 1.669 -25.900 1.00 86.44 287 ALA A N 1
ATOM 2126 C CA . ALA A 1 287 ? 9.254 2.415 -24.642 1.00 86.44 287 ALA A CA 1
ATOM 2127 C C . ALA A 1 287 ? 8.080 3.409 -24.565 1.00 86.44 287 ALA A C 1
ATOM 2129 O O . ALA A 1 287 ? 7.345 3.425 -23.578 1.00 86.44 287 ALA A O 1
ATOM 2130 N N . VAL A 1 288 ? 7.846 4.183 -25.632 1.00 88.81 288 VAL A N 1
ATOM 2131 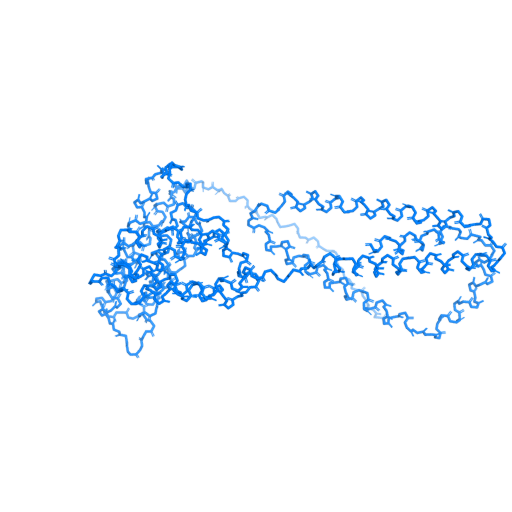C CA . VAL A 1 288 ? 6.711 5.120 -25.719 1.00 88.81 288 VAL A CA 1
ATOM 2132 C C . VAL A 1 288 ? 5.372 4.381 -25.687 1.00 88.81 288 VAL A C 1
ATOM 2134 O O . VAL A 1 288 ? 4.447 4.817 -25.002 1.00 88.81 288 VAL A O 1
ATOM 2137 N N . LEU A 1 289 ? 5.260 3.255 -26.399 1.00 86.31 289 LEU A N 1
ATOM 2138 C CA . LEU A 1 289 ? 4.049 2.435 -26.403 1.00 86.31 289 LEU A CA 1
ATOM 2139 C C . LEU A 1 289 ? 3.733 1.897 -25.003 1.00 86.31 289 LEU A C 1
ATOM 2141 O O . LEU A 1 289 ? 2.596 2.010 -24.549 1.00 86.31 289 LEU A O 1
ATOM 2145 N N . LEU A 1 290 ? 4.734 1.355 -24.306 1.00 82.38 290 LEU A N 1
ATOM 2146 C CA . LEU A 1 290 ? 4.577 0.873 -22.937 1.00 82.38 290 LEU A CA 1
ATOM 2147 C C . LEU A 1 290 ? 4.180 2.017 -22.003 1.00 82.38 290 LEU A C 1
ATOM 2149 O O . LEU A 1 290 ? 3.220 1.875 -21.253 1.00 82.38 290 LEU A O 1
ATOM 2153 N N . GLN A 1 291 ? 4.835 3.175 -22.093 1.00 81.00 291 GLN A N 1
ATOM 2154 C CA . GLN A 1 291 ? 4.486 4.338 -21.278 1.00 81.00 291 GLN A CA 1
ATOM 2155 C C . GLN A 1 291 ? 3.037 4.800 -21.511 1.00 81.00 291 GLN A C 1
ATOM 2157 O O . GLN A 1 291 ? 2.328 5.126 -20.556 1.00 81.00 291 GLN A O 1
ATOM 2162 N N . ALA A 1 292 ? 2.563 4.788 -22.759 1.00 78.88 292 ALA A N 1
ATOM 2163 C CA . ALA A 1 292 ? 1.181 5.127 -23.094 1.00 78.88 292 ALA A CA 1
ATOM 2164 C C . ALA A 1 292 ? 0.167 4.116 -22.531 1.00 78.88 292 ALA A C 1
ATOM 2166 O O . ALA A 1 292 ? -0.896 4.520 -22.067 1.00 78.88 292 ALA A O 1
ATOM 2167 N N . ILE A 1 293 ? 0.498 2.822 -22.539 1.00 75.50 293 ILE A N 1
ATOM 2168 C CA . ILE A 1 293 ? -0.349 1.768 -21.966 1.00 75.50 293 ILE A CA 1
ATOM 2169 C C . ILE A 1 293 ? -0.379 1.885 -20.437 1.00 75.50 293 ILE A C 1
ATOM 2171 O O . ILE A 1 293 ? -1.452 1.959 -19.847 1.00 75.50 293 ILE A O 1
ATOM 2175 N N . PHE A 1 294 ? 0.781 1.964 -19.782 1.00 69.50 294 PHE A N 1
ATOM 2176 C CA . PHE A 1 294 ? 0.852 2.007 -18.320 1.00 69.50 294 PHE A CA 1
ATOM 2177 C C . PHE A 1 294 ? 0.243 3.288 -17.734 1.00 69.50 294 PHE A C 1
ATOM 2179 O O . PHE A 1 294 ? -0.428 3.220 -16.709 1.00 69.50 294 PHE A O 1
ATOM 2186 N N . SER A 1 295 ? 0.387 4.441 -18.396 1.00 66.62 295 SER A N 1
ATOM 2187 C CA . SER A 1 295 ? -0.215 5.701 -17.923 1.00 66.62 295 SER A CA 1
ATOM 2188 C C . SER A 1 295 ? -1.748 5.717 -17.958 1.00 66.62 295 SER A C 1
ATOM 2190 O O . SER A 1 295 ? -2.356 6.427 -17.164 1.00 66.62 295 SER A O 1
ATOM 2192 N N . GLN A 1 296 ? -2.381 4.931 -18.833 1.00 60.75 296 GLN A N 1
ATOM 2193 C CA . GLN A 1 296 ? -3.845 4.863 -18.940 1.00 60.75 296 GLN A CA 1
ATOM 2194 C C . GLN A 1 296 ? -4.475 3.843 -17.986 1.00 60.75 296 GLN A C 1
ATOM 2196 O O . GLN A 1 296 ? -5.660 3.949 -17.684 1.00 60.75 296 GLN A O 1
ATOM 2201 N N . VAL A 1 297 ? -3.702 2.860 -17.515 1.00 56.31 297 VAL A N 1
ATOM 2202 C CA . VAL A 1 297 ? -4.220 1.736 -16.716 1.00 56.31 297 VAL A CA 1
ATOM 2203 C C . VAL A 1 297 ? -3.751 1.787 -15.251 1.00 56.31 297 VAL A C 1
ATOM 2205 O O . VAL A 1 297 ? -4.314 1.105 -14.405 1.00 56.31 297 VAL A O 1
ATOM 2208 N N . ALA A 1 298 ? -2.791 2.654 -14.905 1.00 52.78 298 ALA A N 1
ATOM 2209 C CA . ALA A 1 298 ? -2.331 2.854 -13.524 1.00 52.78 298 ALA A CA 1
ATOM 2210 C C . ALA A 1 298 ? -3.361 3.526 -12.582 1.00 52.78 298 ALA A C 1
ATOM 2212 O O . ALA A 1 298 ? -3.100 3.645 -11.387 1.00 52.78 298 ALA A O 1
ATOM 2213 N N . ALA A 1 299 ? -4.525 3.956 -13.082 1.00 50.97 299 ALA A N 1
ATOM 2214 C CA . ALA A 1 299 ? -5.600 4.524 -12.270 1.00 50.97 299 ALA A CA 1
ATOM 2215 C C . ALA A 1 299 ? -6.611 3.435 -11.839 1.00 50.97 299 ALA A C 1
ATOM 2217 O O . ALA A 1 299 ? -7.554 3.132 -12.567 1.00 50.97 299 ALA A O 1
ATOM 2218 N N . GLY A 1 300 ? -6.429 2.864 -10.641 1.00 58.06 300 GLY A N 1
ATOM 2219 C CA . GLY A 1 300 ? -7.412 1.997 -9.962 1.00 58.06 300 GLY A CA 1
ATOM 2220 C C . GLY A 1 300 ? -7.279 0.482 -10.204 1.00 58.06 300 GLY A C 1
ATOM 2221 O O . GLY A 1 300 ? -6.461 0.067 -11.020 1.00 58.06 300 GLY A O 1
ATOM 2222 N N . ARG A 1 301 ? -8.088 -0.295 -9.444 1.00 53.53 301 ARG A N 1
ATOM 2223 C CA . ARG A 1 301 ? -8.342 -1.768 -9.281 1.00 53.53 301 ARG A CA 1
ATOM 2224 C C . ARG A 1 301 ? -7.605 -2.814 -10.158 1.00 53.53 301 ARG A C 1
ATOM 2226 O O . ARG A 1 301 ? -7.490 -3.963 -9.762 1.00 53.53 301 ARG A O 1
ATOM 2233 N N . ASN A 1 302 ? -7.074 -2.460 -11.322 1.00 58.03 302 ASN A N 1
ATOM 2234 C CA . ASN A 1 302 ? -6.376 -3.340 -12.264 1.00 58.03 302 ASN A CA 1
ATOM 2235 C C . ASN A 1 302 ? -4.845 -3.404 -12.075 1.00 58.03 302 ASN A C 1
ATOM 2237 O O . ASN A 1 302 ? -4.181 -4.137 -12.812 1.00 58.03 302 ASN A O 1
ATOM 2241 N N . ARG A 1 303 ? -4.268 -2.653 -11.122 1.00 61.88 303 ARG A N 1
ATOM 2242 C CA . ARG A 1 303 ? -2.810 -2.613 -10.868 1.00 61.88 303 ARG A CA 1
ATOM 2243 C C . ARG A 1 303 ? -2.245 -4.000 -10.529 1.00 61.88 303 ARG A C 1
ATOM 2245 O O . ARG A 1 303 ? -1.244 -4.403 -11.115 1.00 61.88 303 ARG A O 1
ATOM 2252 N N . GLU A 1 304 ? -2.945 -4.754 -9.685 1.00 66.19 304 GLU A N 1
ATOM 2253 C CA . GLU A 1 304 ? -2.547 -6.105 -9.258 1.00 66.19 304 GLU A CA 1
ATOM 2254 C C . GLU A 1 304 ? -2.558 -7.120 -10.412 1.00 66.19 304 GLU A C 1
ATOM 2256 O O . GLU A 1 304 ? -1.618 -7.896 -10.583 1.00 66.19 304 GLU A O 1
ATOM 2261 N N . LEU A 1 305 ? -3.585 -7.078 -11.272 1.00 72.81 305 LEU A N 1
ATOM 2262 C CA . LEU A 1 305 ? -3.678 -7.956 -12.445 1.00 72.81 305 LEU A CA 1
ATOM 2263 C C . LEU A 1 305 ? -2.544 -7.696 -13.442 1.00 72.81 305 LEU A C 1
ATOM 2265 O O . LEU A 1 305 ? -1.996 -8.636 -14.018 1.00 72.81 305 LEU A O 1
ATOM 2269 N N . ILE A 1 306 ? -2.171 -6.432 -13.649 1.00 72.19 306 ILE A N 1
ATOM 2270 C CA . ILE A 1 306 ? -1.076 -6.069 -14.553 1.00 72.19 306 ILE A CA 1
ATOM 2271 C C . ILE A 1 306 ? 0.262 -6.533 -13.999 1.00 72.19 306 ILE A C 1
ATOM 2273 O O . ILE A 1 306 ? 1.074 -7.062 -14.760 1.00 72.19 306 ILE A O 1
ATOM 2277 N N . GLU A 1 307 ? 0.499 -6.358 -12.702 1.00 66.38 307 GLU A N 1
ATOM 2278 C CA . GLU A 1 307 ? 1.724 -6.823 -12.059 1.00 66.38 307 GLU A CA 1
ATOM 2279 C C . GLU A 1 307 ? 1.843 -8.350 -12.151 1.00 66.38 307 GLU A C 1
ATOM 2281 O O . GLU A 1 307 ? 2.871 -8.862 -12.604 1.00 66.38 307 GLU A O 1
ATOM 2286 N N . GLY A 1 308 ? 0.753 -9.075 -11.876 1.00 77.75 308 GLY A N 1
ATOM 2287 C CA . GLY A 1 308 ? 0.694 -10.529 -12.022 1.00 77.75 308 GLY A CA 1
ATOM 2288 C C . GLY A 1 308 ? 0.938 -11.009 -13.458 1.00 77.75 308 GLY A C 1
ATOM 2289 O O . GLY A 1 308 ? 1.751 -11.909 -13.691 1.00 77.75 308 GLY A O 1
ATOM 2290 N N . VAL A 1 309 ? 0.290 -10.388 -14.450 1.00 81.12 309 VAL A N 1
ATOM 2291 C CA . VAL A 1 309 ? 0.484 -10.729 -15.872 1.00 81.12 309 VAL A CA 1
ATOM 2292 C C . VAL A 1 309 ? 1.903 -10.391 -16.331 1.00 81.12 309 VAL A C 1
ATOM 2294 O O . VAL A 1 309 ? 2.531 -11.197 -17.017 1.00 81.12 309 VAL A O 1
ATOM 2297 N N . THR A 1 310 ? 2.442 -9.239 -15.930 1.00 80.00 310 THR A N 1
ATOM 2298 C CA . THR A 1 310 ? 3.809 -8.824 -16.284 1.00 80.00 310 THR A CA 1
ATOM 2299 C C . THR A 1 310 ? 4.840 -9.772 -15.671 1.00 80.00 310 THR A C 1
ATOM 2301 O O . THR A 1 310 ? 5.765 -10.197 -16.365 1.00 80.00 310 THR A O 1
ATOM 2304 N N . GLY A 1 311 ? 4.643 -10.190 -14.417 1.00 82.62 311 GLY A N 1
ATOM 2305 C CA . GLY A 1 311 ? 5.470 -11.196 -13.750 1.00 82.62 311 GLY A CA 1
ATOM 2306 C C . GLY A 1 311 ? 5.442 -12.555 -14.458 1.00 82.62 311 GLY A C 1
ATOM 2307 O O . GLY A 1 311 ? 6.496 -13.149 -14.697 1.00 82.62 311 GLY A O 1
ATOM 2308 N N . LEU A 1 312 ? 4.263 -13.025 -14.883 1.00 88.44 312 LEU A N 1
ATOM 2309 C CA . LEU A 1 312 ? 4.120 -14.256 -15.673 1.00 88.44 312 LEU A CA 1
ATOM 2310 C C . LEU A 1 312 ? 4.828 -14.165 -17.030 1.00 88.44 312 LEU A C 1
ATOM 2312 O O . LEU A 1 312 ? 5.517 -15.106 -17.433 1.00 88.44 312 LEU A O 1
ATOM 2316 N N . VAL A 1 313 ? 4.696 -13.033 -17.726 1.00 83.69 313 VAL A N 1
ATOM 2317 C CA . VAL A 1 313 ? 5.390 -12.784 -18.998 1.00 83.69 313 VAL A CA 1
ATOM 2318 C C . VAL A 1 313 ? 6.907 -12.782 -18.795 1.00 83.69 313 VAL A C 1
ATOM 2320 O O . VAL A 1 313 ? 7.625 -13.432 -19.559 1.00 83.69 313 VAL A O 1
ATOM 2323 N N . ALA A 1 314 ? 7.406 -12.126 -17.744 1.00 84.25 314 ALA A N 1
ATOM 2324 C CA . ALA A 1 314 ? 8.828 -12.111 -17.408 1.00 84.25 314 ALA A CA 1
ATOM 2325 C C . ALA A 1 314 ? 9.360 -13.522 -17.099 1.00 84.25 314 ALA A C 1
ATOM 2327 O O . ALA A 1 314 ? 10.392 -13.928 -17.639 1.00 84.25 314 ALA A O 1
ATOM 2328 N N . ALA A 1 315 ? 8.630 -14.311 -16.305 1.00 88.00 315 ALA A N 1
ATOM 2329 C CA . ALA A 1 315 ? 8.988 -15.695 -15.998 1.00 88.00 315 ALA A CA 1
ATOM 2330 C C . ALA A 1 315 ? 9.030 -16.578 -17.259 1.00 88.00 315 ALA A C 1
ATOM 2332 O O . ALA A 1 315 ? 9.982 -17.338 -17.458 1.00 88.00 315 ALA A O 1
ATOM 2333 N N . ALA A 1 316 ? 8.042 -16.444 -18.151 1.00 88.12 316 ALA A N 1
ATOM 2334 C CA . ALA A 1 316 ? 8.016 -17.158 -19.427 1.00 88.12 316 ALA A CA 1
ATOM 2335 C C . ALA A 1 316 ? 9.207 -16.779 -20.324 1.00 88.12 316 ALA A C 1
ATOM 2337 O O . ALA A 1 316 ? 9.817 -17.652 -20.948 1.00 88.12 316 ALA A O 1
ATOM 2338 N N . MET A 1 317 ? 9.581 -15.497 -20.352 1.00 79.12 317 MET A N 1
ATOM 2339 C CA . MET A 1 317 ? 10.737 -15.008 -21.105 1.00 79.12 317 MET A CA 1
ATOM 2340 C C . MET A 1 317 ? 12.055 -15.580 -20.561 1.00 79.12 317 MET A C 1
ATOM 2342 O O . MET A 1 317 ? 12.872 -16.088 -21.332 1.00 79.12 317 MET A O 1
ATOM 2346 N N . LEU A 1 318 ? 12.247 -15.580 -19.237 1.00 83.12 318 LEU A N 1
ATOM 2347 C CA . LEU A 1 318 ? 13.416 -16.192 -18.591 1.00 83.12 318 LEU A CA 1
ATOM 2348 C C . LEU A 1 318 ? 13.511 -17.692 -18.882 1.00 83.12 318 LEU A C 1
ATOM 2350 O O . LEU A 1 318 ? 14.600 -18.207 -19.154 1.00 83.12 318 LEU A O 1
ATOM 2354 N N . PHE A 1 319 ? 12.375 -18.390 -18.867 1.00 88.31 319 PHE A N 1
ATOM 2355 C CA . PHE A 1 319 ? 12.310 -19.804 -19.218 1.00 88.31 319 PHE A CA 1
ATOM 2356 C C . PHE A 1 319 ? 12.695 -20.037 -20.682 1.00 88.31 319 PHE A C 1
ATOM 2358 O O . PHE A 1 319 ? 13.509 -20.914 -20.976 1.00 88.31 319 PHE A O 1
ATOM 2365 N N . TYR A 1 320 ? 12.173 -19.220 -21.599 1.00 82.19 320 TYR A N 1
ATOM 2366 C CA . TYR A 1 320 ? 12.512 -19.285 -23.018 1.00 82.19 320 TYR A CA 1
ATOM 2367 C C . TYR A 1 320 ? 14.012 -19.070 -23.265 1.00 82.19 320 TYR A C 1
ATOM 2369 O O . TYR A 1 320 ? 14.640 -19.873 -23.957 1.00 82.19 320 TYR A O 1
ATOM 2377 N N . VAL A 1 321 ? 14.611 -18.039 -22.659 1.00 72.25 321 VAL A N 1
ATOM 2378 C CA . VAL A 1 321 ? 16.051 -17.749 -22.787 1.00 72.25 321 VAL A CA 1
ATOM 2379 C C . VAL A 1 321 ? 16.892 -18.888 -22.206 1.00 72.25 321 VAL A C 1
ATOM 2381 O O . VAL A 1 321 ? 17.860 -19.324 -22.831 1.00 72.25 321 VAL A O 1
ATOM 2384 N N . SER A 1 322 ? 16.490 -19.422 -21.051 1.00 73.62 322 SER A N 1
ATOM 2385 C CA . SER A 1 322 ? 17.159 -20.555 -20.401 1.00 73.62 322 SER A CA 1
ATOM 2386 C C . SER A 1 322 ? 17.105 -21.821 -21.267 1.00 73.62 322 SER A C 1
ATOM 2388 O O . SER A 1 322 ? 18.122 -22.493 -21.459 1.00 73.62 322 SER A O 1
ATOM 2390 N N . TYR A 1 323 ? 15.943 -22.125 -21.856 1.00 82.31 323 TYR A N 1
ATOM 2391 C CA . TYR A 1 323 ? 15.765 -23.234 -22.796 1.00 82.31 323 TYR A CA 1
ATOM 2392 C C . TYR A 1 323 ? 16.593 -23.048 -24.078 1.00 82.31 323 TYR A C 1
ATOM 2394 O O . TYR A 1 323 ? 17.237 -23.987 -24.561 1.00 82.31 323 TYR A O 1
ATOM 2402 N N . TRP A 1 324 ? 16.619 -21.833 -24.627 1.00 74.31 324 TRP A N 1
ATOM 2403 C CA . TRP A 1 324 ? 17.397 -21.503 -25.819 1.00 74.31 324 TRP A CA 1
ATOM 2404 C C . TRP A 1 324 ? 18.905 -21.664 -25.584 1.00 74.31 324 TRP A C 1
ATOM 2406 O O . TRP A 1 324 ? 19.604 -22.271 -26.399 1.00 74.31 324 TRP A O 1
ATOM 2416 N N . LEU A 1 325 ? 19.407 -21.199 -24.437 1.00 72.50 325 LEU A N 1
ATOM 2417 C CA . LEU A 1 325 ? 20.818 -21.332 -24.079 1.00 72.50 325 LEU A CA 1
ATOM 2418 C C . LEU A 1 325 ? 21.212 -22.804 -23.882 1.00 72.50 325 LEU A C 1
ATOM 2420 O O . LEU A 1 325 ? 22.252 -23.240 -24.379 1.00 72.50 325 LEU A O 1
ATOM 2424 N N . HIS A 1 326 ? 20.356 -23.592 -23.227 1.00 71.69 326 HIS A N 1
ATOM 2425 C CA . HIS A 1 326 ? 20.595 -25.019 -23.009 1.00 71.69 326 HIS A CA 1
ATOM 2426 C C . HIS A 1 326 ? 20.582 -25.825 -24.320 1.00 71.69 326 HIS A C 1
ATOM 2428 O O . HIS A 1 326 ? 21.425 -26.698 -24.528 1.00 71.69 326 HIS A O 1
ATOM 2434 N N . SER A 1 327 ? 19.669 -25.505 -25.242 1.00 56.22 327 SER A N 1
ATOM 2435 C CA . SER A 1 327 ? 19.558 -26.188 -26.541 1.00 56.22 327 SER A CA 1
ATOM 2436 C C . SER A 1 327 ? 20.660 -25.801 -27.540 1.00 56.22 327 SER A C 1
ATOM 2438 O O . SER A 1 327 ? 21.036 -26.615 -28.388 1.00 56.22 327 SER A O 1
ATOM 2440 N N . THR A 1 328 ? 21.246 -24.607 -27.410 1.00 51.19 328 THR A N 1
ATOM 2441 C CA . THR A 1 328 ? 22.306 -24.105 -28.308 1.00 51.19 328 THR A CA 1
ATOM 2442 C C . THR A 1 328 ? 23.725 -24.497 -27.851 1.00 51.19 328 THR A C 1
ATOM 2444 O O . THR A 1 328 ? 24.671 -24.431 -28.637 1.00 51.19 328 THR A O 1
ATOM 2447 N N . ALA A 1 329 ? 23.896 -25.011 -26.625 1.00 47.38 329 ALA A N 1
ATOM 2448 C CA . ALA A 1 329 ? 25.192 -25.398 -26.044 1.00 47.38 329 ALA A CA 1
ATOM 2449 C C . ALA A 1 329 ? 25.856 -26.658 -26.657 1.00 47.38 329 ALA A C 1
ATOM 2451 O O . ALA A 1 329 ? 26.941 -27.064 -26.232 1.00 47.38 329 ALA A O 1
ATOM 2452 N N . SER A 1 330 ? 25.265 -27.290 -27.681 1.00 50.94 330 SER A N 1
ATOM 2453 C CA . SER A 1 330 ? 25.884 -28.437 -28.363 1.00 50.94 330 SER A CA 1
ATOM 2454 C C . SER A 1 330 ? 26.976 -27.993 -29.358 1.00 50.94 330 SER A C 1
ATOM 2456 O O . SER A 1 330 ? 26.791 -27.908 -30.574 1.00 50.94 330 SER A O 1
ATOM 2458 N N . LEU A 1 331 ? 28.182 -27.766 -28.832 1.00 50.06 331 LEU A N 1
ATOM 2459 C CA . LEU A 1 331 ? 29.405 -27.385 -29.566 1.00 50.06 331 LEU A CA 1
ATOM 2460 C C . LEU A 1 331 ? 29.716 -28.258 -30.810 1.00 50.06 331 LEU A C 1
ATOM 2462 O O . LEU A 1 331 ? 30.396 -27.813 -31.738 1.00 50.06 331 LEU A O 1
ATOM 2466 N N . ASN A 1 332 ? 29.188 -29.486 -30.868 1.00 50.50 332 ASN A N 1
ATOM 2467 C CA . ASN A 1 332 ? 29.418 -30.448 -31.951 1.00 50.50 332 ASN A CA 1
ATOM 2468 C C . ASN A 1 332 ? 28.535 -30.232 -33.198 1.00 50.50 332 ASN A C 1
ATOM 2470 O O . ASN A 1 332 ? 28.946 -30.611 -34.298 1.00 50.50 332 ASN A O 1
ATOM 2474 N N . GLY A 1 333 ? 27.352 -29.619 -33.065 1.00 56.38 333 GLY A N 1
ATOM 2475 C CA . GLY A 1 333 ? 26.498 -29.252 -34.206 1.00 56.38 333 GLY A CA 1
ATOM 2476 C C . GLY A 1 333 ? 26.961 -27.962 -34.889 1.00 56.38 333 GLY A C 1
ATOM 2477 O O . GLY A 1 333 ? 26.942 -27.852 -36.115 1.00 56.38 333 GLY A O 1
ATOM 2478 N N . TRP A 1 334 ? 27.476 -27.025 -34.091 1.00 49.38 334 TRP A N 1
ATOM 2479 C CA . TRP A 1 334 ? 27.928 -25.707 -34.533 1.00 49.38 334 TRP A CA 1
ATOM 2480 C C . TRP A 1 334 ? 29.154 -25.766 -35.457 1.00 49.38 334 TRP A C 1
ATOM 2482 O O . TRP A 1 334 ? 29.151 -25.136 -36.511 1.00 49.38 334 TRP A O 1
ATOM 2492 N N . ARG A 1 335 ? 30.158 -26.605 -35.150 1.00 47.59 335 ARG A N 1
ATOM 2493 C CA . ARG A 1 335 ? 31.324 -26.816 -36.037 1.00 47.59 335 ARG A CA 1
ATOM 2494 C C . ARG A 1 335 ? 30.930 -27.388 -37.404 1.00 47.59 335 ARG A C 1
ATOM 2496 O O . ARG A 1 335 ? 31.428 -26.930 -38.425 1.00 47.59 335 ARG A O 1
ATOM 2503 N N . ARG A 1 336 ? 29.984 -28.336 -37.436 1.00 54.69 336 ARG A N 1
ATOM 2504 C CA . ARG A 1 336 ? 29.497 -28.970 -38.676 1.00 54.69 336 ARG A CA 1
ATOM 2505 C C . ARG A 1 336 ? 28.641 -28.016 -39.519 1.00 54.69 336 ARG A C 1
ATOM 2507 O O . ARG A 1 336 ? 28.743 -28.031 -40.744 1.00 54.69 336 ARG A O 1
ATOM 2514 N N . TYR A 1 337 ? 27.846 -27.164 -38.866 1.00 53.91 337 TYR A N 1
ATOM 2515 C CA . TYR A 1 337 ? 27.071 -26.096 -39.502 1.00 53.91 337 TYR A CA 1
ATOM 2516 C C . TYR A 1 337 ? 27.965 -24.973 -40.043 1.00 53.91 337 TYR A C 1
ATOM 2518 O O . TYR A 1 337 ? 27.719 -24.491 -41.146 1.00 53.91 337 TYR A O 1
ATOM 2526 N N . ILE A 1 338 ? 29.028 -24.593 -39.324 1.00 52.53 338 ILE A N 1
ATOM 2527 C CA . ILE A 1 338 ? 30.005 -23.603 -39.794 1.00 52.53 338 ILE A CA 1
ATOM 2528 C C . ILE A 1 338 ? 30.777 -24.125 -41.010 1.00 52.53 338 ILE A C 1
ATOM 2530 O O . ILE A 1 338 ? 30.836 -23.413 -42.009 1.00 52.53 338 ILE A O 1
ATOM 2534 N N . ASP A 1 339 ? 31.271 -25.363 -41.013 1.00 52.66 339 ASP A N 1
ATOM 2535 C CA . ASP A 1 339 ? 32.018 -25.896 -42.168 1.00 52.66 339 ASP A CA 1
ATOM 2536 C C . ASP A 1 339 ? 31.173 -25.991 -43.453 1.00 52.66 339 ASP A C 1
ATOM 2538 O O . ASP A 1 339 ? 31.662 -25.705 -44.547 1.00 52.66 339 ASP A O 1
ATOM 2542 N N . THR A 1 340 ? 29.880 -26.327 -43.346 1.00 51.56 340 THR A N 1
ATOM 2543 C CA . THR A 1 340 ? 28.983 -26.423 -44.519 1.00 51.56 340 THR A CA 1
ATOM 2544 C C . THR A 1 340 ? 28.304 -25.107 -44.906 1.00 51.56 340 THR A C 1
ATOM 2546 O O . THR A 1 340 ? 27.952 -24.925 -46.075 1.00 51.56 340 THR A O 1
ATOM 2549 N N . SER A 1 341 ? 28.128 -24.173 -43.968 1.00 47.06 341 SER A N 1
ATOM 2550 C CA . SER A 1 341 ? 27.509 -22.866 -44.234 1.00 47.06 341 SER A CA 1
ATOM 2551 C C . SER A 1 341 ? 28.524 -21.813 -44.668 1.00 47.06 341 SER A C 1
ATOM 2553 O O . SER A 1 341 ? 28.160 -20.916 -45.423 1.00 47.06 341 SER A O 1
ATOM 2555 N N . THR A 1 342 ? 29.801 -21.937 -44.292 1.00 46.94 342 THR A N 1
ATOM 2556 C CA . THR A 1 342 ? 30.850 -20.989 -44.712 1.00 46.94 342 THR A CA 1
ATOM 2557 C C . THR A 1 342 ? 31.096 -21.062 -46.223 1.00 46.94 342 THR A C 1
ATOM 2559 O O . THR A 1 342 ? 31.262 -20.033 -46.868 1.00 46.94 342 THR A O 1
ATOM 2562 N N . THR A 1 343 ? 30.977 -22.238 -46.846 1.00 45.47 343 THR A N 1
ATOM 2563 C CA . THR A 1 343 ? 31.114 -22.393 -48.307 1.00 45.47 343 THR A CA 1
ATOM 2564 C C . THR A 1 343 ? 29.874 -21.965 -49.109 1.00 45.47 343 THR A C 1
ATOM 2566 O O . THR A 1 343 ? 30.006 -21.668 -50.294 1.00 45.47 343 THR A O 1
ATOM 2569 N N . ARG A 1 344 ? 28.675 -21.868 -48.503 1.00 41.72 344 ARG A N 1
ATOM 2570 C CA . ARG A 1 344 ? 27.436 -21.437 -49.201 1.00 41.72 344 ARG A CA 1
ATOM 2571 C C . ARG A 1 344 ? 26.970 -20.015 -48.872 1.00 41.72 344 ARG A C 1
ATOM 2573 O O . ARG A 1 344 ? 26.341 -19.389 -49.723 1.00 41.72 344 ARG A O 1
ATOM 2580 N N . ALA A 1 345 ? 27.266 -19.488 -47.684 1.00 43.44 345 ALA A N 1
ATOM 2581 C CA . ALA A 1 345 ? 26.856 -18.144 -47.262 1.00 43.44 345 ALA A CA 1
ATOM 2582 C C . ALA A 1 345 ? 27.775 -17.040 -47.812 1.00 43.44 345 ALA A C 1
ATOM 2584 O O . ALA A 1 345 ? 27.311 -15.933 -48.074 1.00 43.44 345 ALA A O 1
ATOM 2585 N N . LEU A 1 346 ? 29.048 -17.349 -48.089 1.00 45.31 346 LEU A N 1
ATOM 2586 C CA . LEU A 1 346 ? 29.954 -16.435 -48.797 1.00 45.31 346 LEU A CA 1
ATOM 2587 C C . LEU A 1 346 ? 29.539 -16.200 -50.264 1.00 45.31 346 LEU A C 1
ATOM 2589 O O . LEU A 1 346 ? 29.879 -15.166 -50.831 1.00 45.31 346 LEU A O 1
ATOM 2593 N N . ALA A 1 347 ? 28.735 -17.092 -50.857 1.00 47.56 347 ALA A N 1
ATOM 2594 C CA . ALA A 1 347 ? 28.246 -16.956 -52.233 1.00 47.56 347 ALA A CA 1
ATOM 2595 C C . ALA A 1 347 ? 26.977 -16.083 -52.375 1.00 47.56 347 ALA A C 1
ATOM 2597 O O . ALA A 1 347 ? 26.638 -15.668 -53.480 1.00 47.56 347 ALA A O 1
ATOM 2598 N N . ARG A 1 348 ? 26.269 -15.769 -51.279 1.00 46.59 348 ARG A N 1
ATOM 2599 C CA . ARG A 1 348 ? 25.110 -14.857 -51.272 1.00 46.59 348 ARG A CA 1
ATOM 2600 C C . ARG A 1 348 ? 25.245 -13.901 -50.100 1.00 46.59 348 ARG A C 1
ATOM 2602 O O . ARG A 1 348 ? 24.850 -14.246 -48.995 1.00 46.59 348 ARG A O 1
ATOM 2609 N N . GLY A 1 349 ? 25.802 -12.716 -50.343 1.00 53.84 349 GLY A N 1
ATOM 2610 C CA . GLY A 1 349 ? 25.999 -11.669 -49.341 1.00 53.84 349 GLY A CA 1
ATOM 2611 C C . GLY A 1 349 ? 24.742 -11.365 -48.524 1.00 53.84 349 GLY A C 1
ATOM 2612 O O . GLY A 1 349 ? 23.974 -10.474 -48.875 1.00 53.84 349 GLY A O 1
ATOM 2613 N N . ASN A 1 350 ? 24.550 -12.073 -47.409 1.00 63.84 350 ASN A N 1
ATOM 2614 C CA . ASN A 1 350 ? 23.416 -11.878 -46.514 1.00 63.84 350 ASN A CA 1
ATOM 2615 C C . ASN A 1 350 ? 23.680 -10.684 -45.586 1.00 63.84 350 ASN A C 1
ATOM 2617 O O . ASN A 1 350 ? 23.803 -10.812 -44.371 1.00 63.84 350 ASN A O 1
ATOM 2621 N N . LEU A 1 351 ? 23.804 -9.513 -46.207 1.00 70.81 351 LEU A N 1
ATOM 2622 C CA . LEU A 1 351 ? 23.963 -8.201 -45.578 1.00 70.81 351 LEU A CA 1
ATOM 2623 C C . LEU A 1 351 ? 22.816 -7.905 -44.602 1.00 70.81 351 LEU A C 1
ATOM 2625 O O . LEU A 1 351 ? 23.026 -7.292 -43.560 1.00 70.81 351 LEU A O 1
ATOM 2629 N N . ILE A 1 352 ? 21.629 -8.428 -44.919 1.00 72.94 352 ILE A N 1
ATOM 2630 C CA . ILE A 1 352 ? 20.418 -8.359 -44.100 1.00 72.94 352 ILE A CA 1
ATOM 2631 C C . ILE A 1 352 ? 20.614 -9.111 -42.778 1.00 72.94 352 ILE A C 1
ATOM 2633 O O . ILE A 1 352 ? 20.221 -8.609 -41.733 1.00 72.94 352 ILE A O 1
ATOM 2637 N N . GLY A 1 353 ? 21.284 -10.268 -42.786 1.00 76.00 353 GLY A N 1
ATOM 2638 C CA . GLY A 1 353 ? 21.590 -11.014 -41.562 1.00 76.00 353 GLY A CA 1
ATOM 2639 C C . GLY A 1 353 ? 22.489 -10.237 -40.596 1.00 76.00 353 GLY A C 1
ATOM 2640 O O . GLY A 1 353 ? 22.243 -10.240 -39.397 1.00 76.00 353 GLY A O 1
ATOM 2641 N N . LEU A 1 354 ? 23.487 -9.512 -41.110 1.00 78.69 354 LEU A N 1
ATOM 2642 C CA . LEU A 1 354 ? 24.356 -8.661 -40.285 1.00 78.69 354 LEU A CA 1
ATOM 2643 C C . LEU A 1 354 ? 23.605 -7.456 -39.707 1.00 78.69 354 LEU A C 1
ATOM 2645 O O . LEU A 1 354 ? 23.819 -7.105 -38.549 1.00 78.69 354 LEU A O 1
ATOM 2649 N N . ALA A 1 355 ? 22.713 -6.851 -40.496 1.00 81.25 355 ALA A N 1
ATOM 2650 C CA . ALA A 1 355 ? 21.848 -5.773 -40.029 1.00 81.25 355 ALA A CA 1
ATOM 2651 C C . ALA A 1 355 ? 20.878 -6.259 -38.940 1.00 81.25 355 ALA A C 1
ATOM 2653 O O . ALA A 1 355 ? 20.755 -5.610 -37.910 1.00 81.25 355 ALA A O 1
ATOM 2654 N N . LEU A 1 356 ? 20.247 -7.423 -39.122 1.00 80.75 356 LEU A N 1
ATOM 2655 C CA . LEU A 1 356 ? 19.338 -8.015 -38.135 1.00 80.75 356 LEU A CA 1
ATOM 2656 C C . LEU A 1 356 ? 20.047 -8.381 -36.829 1.00 80.75 356 LEU A C 1
ATOM 2658 O O . LEU A 1 356 ? 19.480 -8.178 -35.763 1.00 80.75 356 LEU A O 1
ATOM 2662 N N . LEU A 1 357 ? 21.283 -8.884 -36.896 1.00 81.31 357 LEU A N 1
ATOM 2663 C CA . LEU A 1 357 ? 22.072 -9.185 -35.699 1.00 81.31 357 LEU A CA 1
ATOM 2664 C C . LEU A 1 357 ? 22.421 -7.916 -34.915 1.00 81.31 357 LEU A C 1
ATOM 2666 O O . LEU A 1 357 ? 22.262 -7.896 -33.700 1.00 81.31 357 LEU A O 1
ATOM 2670 N N . ALA A 1 358 ? 22.852 -6.855 -35.602 1.00 85.62 358 ALA A N 1
ATOM 2671 C CA . ALA A 1 358 ? 23.132 -5.568 -34.967 1.00 85.62 358 ALA A CA 1
ATOM 2672 C C . ALA A 1 358 ? 21.861 -4.914 -34.398 1.00 85.62 358 ALA A C 1
ATOM 2674 O O . ALA A 1 358 ? 21.885 -4.375 -33.297 1.00 85.62 358 ALA A O 1
ATOM 2675 N N . MET A 1 359 ? 20.747 -5.008 -35.131 1.00 89.75 359 MET A N 1
ATOM 2676 C CA . MET A 1 359 ? 19.435 -4.528 -34.700 1.00 89.75 359 MET A CA 1
ATOM 2677 C C . MET A 1 359 ? 18.962 -5.253 -33.443 1.00 89.75 359 MET A C 1
ATOM 2679 O O . MET A 1 359 ? 18.616 -4.595 -32.476 1.00 89.75 359 MET A O 1
ATOM 2683 N N . MET A 1 360 ? 18.975 -6.589 -33.435 1.00 85.88 360 MET A N 1
ATOM 2684 C CA . MET A 1 360 ? 18.541 -7.392 -32.287 1.00 85.88 360 MET A CA 1
ATOM 2685 C C . MET A 1 360 ? 19.412 -7.174 -31.053 1.00 85.88 360 MET A C 1
ATOM 2687 O O . MET A 1 360 ? 18.889 -7.166 -29.946 1.00 85.88 360 MET A O 1
ATOM 2691 N N . ALA A 1 361 ? 20.723 -7.002 -31.244 1.00 84.81 361 ALA A N 1
ATOM 2692 C CA . ALA A 1 361 ? 21.646 -6.747 -30.145 1.00 84.81 361 ALA A CA 1
ATOM 2693 C C . ALA A 1 361 ? 21.357 -5.419 -29.437 1.00 84.81 361 ALA A C 1
ATOM 2695 O O . ALA A 1 361 ? 21.521 -5.350 -28.233 1.00 84.81 361 ALA A O 1
ATOM 2696 N N . ILE A 1 362 ? 20.923 -4.391 -30.171 1.00 87.75 362 ILE A N 1
ATOM 2697 C CA . ILE A 1 362 ? 20.549 -3.095 -29.590 1.00 87.75 362 ILE A CA 1
ATOM 2698 C C . ILE A 1 362 ? 19.093 -3.079 -29.131 1.00 87.75 362 ILE A C 1
ATOM 2700 O O . ILE A 1 362 ? 18.799 -2.470 -28.125 1.00 87.75 362 ILE A O 1
ATOM 2704 N N . PHE A 1 363 ? 18.188 -3.746 -29.848 1.00 86.69 363 PHE A N 1
ATOM 2705 C CA . PHE A 1 363 ? 16.765 -3.793 -29.503 1.00 86.69 363 PHE A CA 1
ATOM 2706 C C . PHE A 1 363 ? 16.485 -4.528 -28.183 1.00 86.69 363 PHE A C 1
ATOM 2708 O O . PHE A 1 363 ? 15.473 -4.275 -27.539 1.00 86.69 363 PHE A O 1
ATOM 2715 N N . ARG A 1 364 ? 17.346 -5.486 -27.822 1.00 83.06 364 ARG A N 1
ATOM 2716 C CA . ARG A 1 364 ? 17.243 -6.232 -26.564 1.00 83.06 364 ARG A CA 1
ATOM 2717 C C . ARG A 1 364 ? 17.511 -5.350 -25.341 1.00 83.06 364 ARG A C 1
ATOM 2719 O O . ARG A 1 364 ? 16.920 -5.632 -24.302 1.00 83.06 364 ARG A O 1
ATOM 2726 N N . GLU A 1 365 ? 18.400 -4.367 -25.485 1.00 84.12 365 GLU A N 1
ATOM 2727 C CA . GLU A 1 365 ? 18.762 -3.410 -24.432 1.00 84.12 365 GLU A CA 1
ATOM 2728 C C . GLU A 1 365 ? 17.823 -2.199 -24.449 1.00 84.12 365 GLU A C 1
ATOM 2730 O O . GLU A 1 365 ? 17.453 -1.738 -23.347 1.00 84.12 365 GLU A O 1
#

Secondary structure (DSSP, 8-state):
-----------------------------HHHHHHHHHHHHHHHHHHHHTT-HHHHHHHHHHHHHHHHHHHHHHHHH-HHHHHHHHHHHHHHHHHHH-SS--HHHHHHHHHHHHHHHHHHHHHHHS----SSSGGGS--SHHHHHHHHHHHHHHHHTT-HHHHHHHHHHHHHHHHHHHHHHHHH-HHHHHHHHHHHHHHHHHHHSSS--HHHHHHHHHHHHHHHGGGG------HHHHHHHHHHHHHHHHHHHHHHHHHHHHTT-GGGHHHHHHHHHHHHHHHHHHHHHHHHHHHHH-SSTTHHHHHHHHHHHHHHHHHHHHHHHHHH--HHHHHHHHHHHHHHHTTS--HHHHHHHHHHHHHT-